Protein AF-A0A428DAU5-F1 (afdb_monomer_lite)

Radius of gyration: 21.13 Å; chains: 1; bounding box: 58×41×59 Å

Organism: Streptococcus mitis (NCBI:txid28037)

Structure (mmCIF, N/CA/C/O backbone):
data_AF-A0A428DAU5-F1
#
_entry.id   AF-A0A428DAU5-F1
#
loop_
_atom_site.group_PDB
_atom_site.id
_atom_site.type_symbol
_atom_site.label_atom_id
_atom_site.label_alt_id
_atom_site.label_comp_id
_atom_site.label_asym_id
_atom_site.label_entity_id
_atom_site.label_seq_id
_atom_site.pdbx_PDB_ins_code
_atom_site.Cartn_x
_atom_site.Cartn_y
_atom_site.Cartn_z
_atom_site.occupancy
_atom_site.B_iso_or_equiv
_atom_site.auth_seq_id
_atom_site.auth_comp_id
_atom_site.auth_asym_id
_atom_site.auth_atom_id
_atom_site.pdbx_PDB_model_num
ATOM 1 N N . MET A 1 1 ? -9.577 4.919 -7.933 1.00 88.81 1 MET A N 1
ATOM 2 C CA . MET A 1 1 ? -9.792 3.997 -6.811 1.00 88.81 1 MET A CA 1
ATOM 3 C C . MET A 1 1 ? -8.480 3.498 -6.236 1.00 88.81 1 MET A C 1
ATOM 5 O O . MET A 1 1 ? -7.659 2.994 -6.992 1.00 88.81 1 MET A O 1
ATOM 9 N N . ILE A 1 2 ? -8.283 3.691 -4.931 1.00 95.69 2 ILE A N 1
ATOM 10 C CA . ILE A 1 2 ? -7.186 3.108 -4.137 1.00 95.69 2 ILE A CA 1
ATOM 11 C C . ILE A 1 2 ? -7.734 1.921 -3.344 1.00 95.69 2 ILE A C 1
ATOM 13 O O . ILE A 1 2 ? -8.775 2.062 -2.707 1.00 95.69 2 ILE A O 1
ATOM 17 N N . ASN A 1 3 ? -7.051 0.783 -3.345 1.00 97.81 3 ASN A N 1
ATOM 18 C CA . ASN A 1 3 ? -7.446 -0.391 -2.571 1.00 97.81 3 ASN A CA 1
ATOM 19 C C . ASN A 1 3 ? -6.576 -0.538 -1.319 1.00 97.81 3 ASN A C 1
ATOM 21 O O . ASN A 1 3 ? -5.349 -0.530 -1.396 1.00 97.81 3 ASN A O 1
ATOM 25 N N . ILE A 1 4 ? -7.203 -0.676 -0.154 1.00 98.50 4 ILE A N 1
ATOM 26 C CA . ILE A 1 4 ? -6.517 -0.722 1.141 1.00 98.50 4 ILE A CA 1
ATOM 27 C C . ILE A 1 4 ? -6.704 -2.104 1.762 1.00 98.50 4 ILE A C 1
ATOM 29 O O . ILE A 1 4 ? -7.830 -2.519 2.023 1.00 98.50 4 ILE A O 1
ATOM 33 N N . GLY A 1 5 ? -5.601 -2.797 2.025 1.00 98.06 5 GLY A N 1
ATOM 34 C CA . GLY A 1 5 ? -5.583 -3.992 2.859 1.00 98.06 5 GLY A CA 1
ATOM 35 C C . GLY A 1 5 ? -5.563 -3.615 4.338 1.00 98.06 5 GLY A C 1
ATOM 36 O O . GLY A 1 5 ? -4.783 -2.739 4.716 1.00 98.06 5 GLY A O 1
ATOM 37 N N . ILE A 1 6 ? -6.384 -4.247 5.178 1.00 96.38 6 ILE A N 1
ATOM 38 C CA . ILE A 1 6 ? -6.459 -3.944 6.617 1.00 96.38 6 ILE A CA 1
ATOM 39 C C . ILE A 1 6 ? -6.337 -5.227 7.438 1.00 96.38 6 ILE A C 1
ATOM 41 O O . ILE A 1 6 ? -7.139 -6.141 7.277 1.00 96.38 6 ILE A O 1
ATOM 45 N N . VAL A 1 7 ? -5.360 -5.271 8.344 1.00 92.94 7 VAL A N 1
ATOM 46 C CA . VAL A 1 7 ? -5.211 -6.323 9.359 1.00 92.94 7 VAL A CA 1
ATOM 47 C C . VAL A 1 7 ? -5.616 -5.743 10.714 1.00 92.94 7 VAL A C 1
ATOM 49 O O . VAL A 1 7 ? -4.897 -4.917 11.276 1.00 92.94 7 VAL A O 1
ATOM 52 N N . GLU A 1 8 ? -6.778 -6.148 11.218 1.00 89.31 8 GLU A N 1
ATOM 53 C CA . GLU A 1 8 ? -7.400 -5.615 12.437 1.00 89.31 8 GLU A CA 1
ATOM 54 C C . GLU A 1 8 ? -8.348 -6.673 13.029 1.00 89.31 8 GLU A C 1
ATOM 56 O O . GLU A 1 8 ? -9.101 -7.306 12.289 1.00 89.31 8 GLU A O 1
ATOM 61 N N . ASP A 1 9 ? -8.312 -6.892 14.347 1.00 83.38 9 ASP A N 1
ATOM 62 C CA . ASP A 1 9 ? -9.118 -7.920 15.033 1.00 83.38 9 ASP A CA 1
ATOM 63 C C . ASP A 1 9 ? -10.414 -7.383 15.652 1.00 83.38 9 ASP A C 1
ATOM 65 O O . ASP A 1 9 ? -11.304 -8.169 16.021 1.00 83.38 9 ASP A O 1
ATOM 69 N N . LYS A 1 10 ? -10.547 -6.059 15.767 1.00 86.69 10 LYS A N 1
ATOM 70 C CA . LYS A 1 10 ? -11.734 -5.396 16.312 1.00 86.69 10 LYS A CA 1
ATOM 71 C C . LYS A 1 10 ? -12.542 -4.739 15.205 1.00 86.69 10 LYS A C 1
ATOM 73 O O . LYS A 1 10 ? -12.139 -3.735 14.627 1.00 86.69 10 LYS A O 1
ATOM 78 N N . GLU A 1 11 ? -13.758 -5.232 15.001 1.00 88.44 11 GLU A N 1
ATOM 79 C CA . GLU A 1 11 ? -14.697 -4.710 13.997 1.00 88.44 11 GLU A CA 1
ATOM 80 C C . GLU A 1 11 ? -14.926 -3.193 14.127 1.00 88.44 11 GLU A C 1
ATOM 82 O O . GLU A 1 11 ? -14.867 -2.461 13.144 1.00 88.44 11 GLU A O 1
ATOM 87 N N . SER A 1 12 ? -15.064 -2.681 15.355 1.00 90.50 12 SER A N 1
ATOM 88 C CA . SER A 1 12 ? -15.226 -1.241 15.591 1.00 90.50 12 SER A CA 1
ATOM 89 C C . SER A 1 12 ? -14.018 -0.407 15.149 1.00 90.50 12 SER A C 1
ATOM 91 O O . SER A 1 12 ? -14.168 0.738 14.732 1.00 90.50 12 SER A O 1
ATOM 93 N N . GLU A 1 13 ? -12.810 -0.953 15.284 1.00 91.06 13 GLU A N 1
ATOM 94 C CA . GLU A 1 13 ? -11.572 -0.294 14.859 1.00 91.06 13 GLU A CA 1
ATOM 95 C C . GLU A 1 13 ? -11.434 -0.367 13.335 1.00 91.06 13 GLU A C 1
ATOM 97 O O . GLU A 1 13 ? -11.147 0.647 12.699 1.00 91.06 13 GLU A O 1
ATOM 102 N N . LEU A 1 14 ? -11.744 -1.524 12.746 1.00 92.88 14 LEU A N 1
ATOM 103 C CA . LEU A 1 14 ? -11.786 -1.739 11.301 1.00 92.88 14 LEU A CA 1
ATOM 104 C C . LEU A 1 14 ? -12.709 -0.722 10.617 1.00 92.88 14 LEU A C 1
ATOM 106 O O . LEU A 1 14 ? -12.307 -0.054 9.661 1.00 92.88 14 LEU A O 1
ATOM 110 N N . ASP A 1 15 ? -13.917 -0.537 11.145 1.00 94.50 15 ASP A N 1
ATOM 111 C CA . ASP A 1 15 ? -14.884 0.434 10.628 1.00 94.50 15 ASP A CA 1
ATOM 112 C C . ASP A 1 15 ? -14.388 1.879 10.743 1.00 94.50 15 ASP A C 1
ATOM 114 O O . ASP A 1 15 ? -14.583 2.685 9.826 1.00 94.50 15 ASP A O 1
ATOM 118 N N . ASN A 1 16 ? -13.698 2.220 11.834 1.00 95.19 16 ASN A N 1
ATOM 119 C CA . ASN A 1 16 ? -13.098 3.544 11.999 1.00 95.19 16 ASN A CA 1
ATOM 120 C C . ASN A 1 16 ? -11.990 3.795 10.968 1.00 95.19 16 ASN A C 1
ATOM 122 O O . ASN A 1 16 ? -11.956 4.872 10.363 1.00 95.19 16 ASN A O 1
ATOM 126 N N . ILE A 1 17 ? -11.128 2.805 10.711 1.00 95.62 17 ILE A N 1
ATOM 127 C CA . ILE A 1 17 ? -10.088 2.878 9.673 1.00 95.62 17 ILE A CA 1
ATOM 128 C C . ILE A 1 17 ? -10.737 3.116 8.308 1.00 95.62 17 ILE A C 1
ATOM 130 O O . ILE A 1 17 ? -10.395 4.082 7.616 1.00 95.62 17 ILE A O 1
ATOM 134 N N . LYS A 1 18 ? -11.722 2.284 7.944 1.00 96.50 18 LYS A N 1
ATOM 135 C CA . LYS A 1 18 ? -12.462 2.402 6.679 1.00 96.50 18 LYS A CA 1
ATOM 136 C C . LYS A 1 18 ? -13.093 3.778 6.529 1.00 96.50 18 LYS A C 1
ATOM 138 O O . LYS A 1 18 ? -12.935 4.417 5.491 1.00 96.50 18 LYS A O 1
ATOM 143 N N . ARG A 1 19 ? -13.748 4.284 7.576 1.00 95.75 19 ARG A N 1
ATOM 144 C CA . ARG A 1 19 ? -14.380 5.610 7.577 1.00 95.75 19 ARG A CA 1
ATOM 145 C C . ARG A 1 19 ? -13.381 6.737 7.311 1.00 95.75 19 ARG A C 1
ATOM 147 O O . ARG A 1 19 ? -13.720 7.668 6.579 1.00 95.75 19 ARG A O 1
ATOM 154 N N . CYS A 1 20 ? -12.172 6.662 7.864 1.00 96.38 20 CYS A 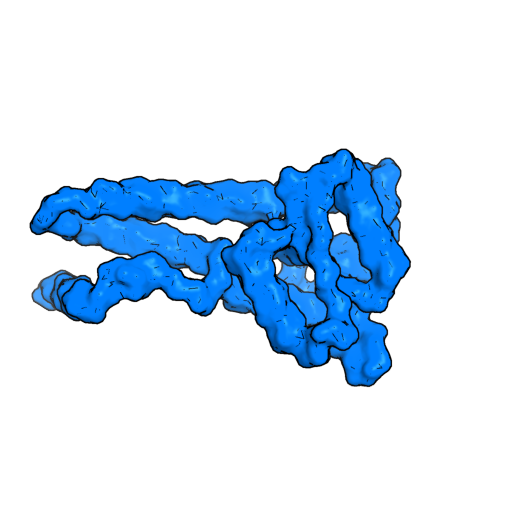N 1
ATOM 155 C CA . CYS A 1 20 ? -11.132 7.671 7.642 1.00 96.38 20 CYS A CA 1
ATOM 156 C C . CYS A 1 20 ? -10.702 7.724 6.173 1.00 96.38 20 CYS A C 1
ATOM 158 O O . CYS A 1 20 ? -10.737 8.791 5.554 1.00 96.38 20 CYS A O 1
ATOM 160 N N . PHE A 1 21 ? -10.373 6.570 5.586 1.00 96.94 21 PHE A N 1
ATOM 161 C CA . PHE A 1 21 ? -10.000 6.489 4.173 1.00 96.94 21 PHE A CA 1
ATOM 162 C C . PHE A 1 21 ? -11.154 6.857 3.243 1.00 96.94 21 PHE A C 1
ATOM 164 O O . PHE A 1 21 ? -10.959 7.630 2.306 1.00 96.94 21 PHE A O 1
ATOM 171 N N . TYR A 1 22 ? -12.364 6.382 3.535 1.00 95.56 22 TYR A N 1
ATOM 172 C CA . TYR A 1 22 ? -13.557 6.702 2.756 1.00 95.56 22 TYR A CA 1
ATOM 173 C C . TYR A 1 22 ? -13.842 8.209 2.759 1.00 95.56 22 TYR A C 1
ATOM 175 O O . TYR A 1 22 ? -14.149 8.787 1.716 1.00 95.56 22 TYR A O 1
ATOM 183 N N . GLY A 1 23 ? -13.684 8.868 3.912 1.00 94.00 23 GLY A N 1
ATOM 184 C CA . GLY A 1 23 ? -13.799 10.321 4.035 1.00 94.00 23 GLY A CA 1
ATOM 185 C C . GLY A 1 23 ? -12.732 11.072 3.234 1.00 94.00 23 GLY A C 1
ATOM 186 O O . GLY A 1 23 ? -13.055 12.032 2.533 1.00 94.00 23 GLY A O 1
ATOM 187 N N . TYR A 1 24 ? -11.479 10.616 3.287 1.00 95.12 24 TYR A N 1
ATOM 188 C CA . TYR A 1 24 ? -10.359 11.233 2.572 1.00 95.12 24 TYR A CA 1
ATOM 189 C C . TYR A 1 24 ? -10.480 11.102 1.050 1.00 95.12 24 TYR A C 1
ATOM 191 O O . TYR A 1 24 ? -10.416 12.100 0.331 1.00 95.12 24 TYR A O 1
ATOM 199 N N . TYR A 1 25 ? -10.727 9.885 0.562 1.00 95.00 25 TYR A N 1
ATOM 200 C CA . TYR A 1 25 ? -10.879 9.588 -0.864 1.00 95.00 25 TYR A CA 1
ATOM 201 C C . TYR A 1 25 ? -12.281 9.886 -1.402 1.00 95.00 25 TYR A C 1
ATOM 203 O O . TYR A 1 25 ? -12.553 9.641 -2.575 1.00 95.00 25 TYR A O 1
ATOM 211 N N . ARG A 1 26 ? -13.182 10.434 -0.573 1.00 92.62 26 ARG A N 1
ATOM 212 C CA . ARG A 1 26 ? -14.569 10.771 -0.943 1.00 92.62 26 ARG A CA 1
ATOM 213 C C . ARG A 1 26 ? -15.318 9.585 -1.566 1.00 92.62 26 ARG A C 1
ATOM 215 O O . ARG A 1 26 ? -16.109 9.761 -2.489 1.00 92.62 26 ARG A O 1
ATOM 222 N N . GLY A 1 27 ? -15.042 8.388 -1.058 1.00 89.81 27 GLY A N 1
ATOM 223 C CA . GLY A 1 27 ? -15.607 7.126 -1.528 1.00 89.81 27 GLY A CA 1
ATOM 224 C C . GLY A 1 27 ? -14.901 6.459 -2.712 1.00 89.81 27 GLY A C 1
ATOM 225 O O . GLY A 1 27 ? -15.299 5.358 -3.073 1.00 89.81 27 GLY A O 1
ATOM 226 N N . ASP A 1 28 ? -13.846 7.044 -3.294 1.00 93.69 28 ASP A N 1
ATOM 227 C CA . ASP A 1 28 ? -13.047 6.400 -4.359 1.00 93.69 28 ASP A CA 1
ATOM 228 C C . ASP A 1 28 ? -11.959 5.463 -3.788 1.00 93.69 28 ASP A C 1
ATOM 230 O O . ASP A 1 28 ? -10.769 5.571 -4.107 1.00 93.69 28 ASP A O 1
ATOM 234 N N . CYS A 1 29 ? -12.359 4.540 -2.911 1.00 96.56 29 CYS A N 1
ATOM 235 C CA . CYS A 1 29 ? -11.471 3.526 -2.346 1.00 96.56 29 CYS A CA 1
ATOM 236 C C . CYS A 1 29 ? -12.171 2.184 -2.086 1.00 96.56 29 CYS A C 1
ATOM 238 O O . CYS A 1 29 ? -13.355 2.146 -1.753 1.00 96.56 29 CYS A O 1
ATOM 240 N N . GLY A 1 30 ? -11.415 1.093 -2.216 1.00 97.38 30 GLY A N 1
ATOM 241 C CA . GLY A 1 30 ? -11.820 -0.270 -1.873 1.00 97.38 30 GLY A CA 1
ATOM 242 C C . GLY A 1 30 ? -11.090 -0.783 -0.631 1.00 97.38 30 GLY A C 1
ATOM 243 O O . GLY A 1 30 ? -10.044 -0.252 -0.255 1.00 97.38 30 GLY A O 1
ATOM 244 N N . PHE A 1 31 ? -11.636 -1.826 -0.006 1.00 97.56 31 PHE A N 1
ATOM 245 C CA . PHE A 1 31 ? -11.068 -2.437 1.195 1.00 97.56 31 PHE A CA 1
ATOM 246 C C . PHE A 1 31 ? -10.965 -3.950 1.033 1.00 97.56 31 PHE A C 1
ATOM 248 O 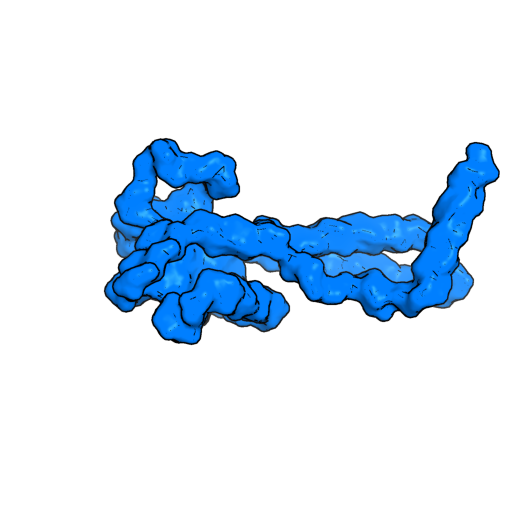O . PHE A 1 31 ? -11.901 -4.582 0.544 1.00 97.56 31 PHE A O 1
ATOM 255 N N . GLN A 1 32 ? -9.838 -4.503 1.468 1.00 96.94 32 GLN A N 1
ATOM 256 C CA . GLN A 1 32 ? -9.641 -5.930 1.670 1.00 96.94 32 GLN A CA 1
ATOM 257 C C . GLN A 1 32 ? -9.354 -6.151 3.150 1.00 96.94 32 GLN A C 1
ATOM 259 O O . GLN A 1 32 ? -8.325 -5.712 3.666 1.00 96.94 32 GLN A O 1
ATOM 264 N N . ASP A 1 33 ? -10.273 -6.826 3.826 1.00 94.38 33 ASP A N 1
ATOM 265 C CA . ASP A 1 33 ? -10.131 -7.126 5.242 1.00 94.38 33 ASP A CA 1
ATOM 266 C C . ASP A 1 33 ? -9.366 -8.441 5.401 1.00 94.38 33 ASP A C 1
ATOM 268 O O . ASP A 1 33 ? -9.615 -9.414 4.682 1.00 94.38 33 ASP A O 1
ATOM 272 N N . TYR A 1 34 ? -8.431 -8.465 6.344 1.00 91.06 34 TYR A N 1
ATOM 273 C CA . TYR A 1 34 ? -7.677 -9.647 6.728 1.00 91.06 34 TYR A CA 1
ATOM 274 C C . TYR A 1 34 ? -7.976 -9.974 8.189 1.00 91.06 34 TYR A C 1
ATOM 276 O O . TYR A 1 34 ? -7.296 -9.513 9.109 1.00 91.06 34 TYR A O 1
ATOM 284 N N . ILE A 1 35 ? -9.039 -10.751 8.390 1.00 77.06 35 ILE A N 1
ATOM 285 C CA . ILE A 1 35 ? -9.509 -11.174 9.709 1.00 77.06 35 ILE A CA 1
ATOM 286 C C . ILE A 1 35 ? -8.754 -12.442 10.102 1.00 77.06 35 ILE A C 1
ATOM 288 O O . ILE A 1 35 ? -8.874 -13.459 9.428 1.00 77.06 35 ILE A O 1
ATOM 292 N N . ILE A 1 36 ? -7.990 -12.401 11.196 1.00 68.62 36 ILE A N 1
ATOM 293 C CA . ILE A 1 36 ? -7.143 -13.530 11.629 1.00 68.62 36 ILE A CA 1
ATOM 294 C C . ILE A 1 36 ? -7.937 -14.832 11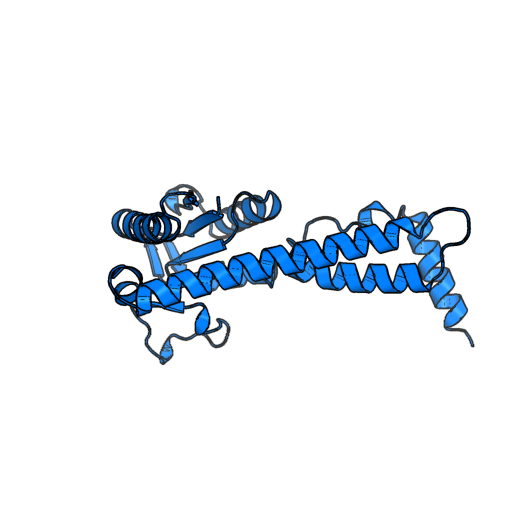.796 1.00 68.62 36 ILE A C 1
ATOM 296 O O . ILE A 1 36 ? -7.423 -15.893 11.483 1.00 68.62 36 ILE A O 1
ATOM 300 N N . ASP A 1 37 ? -9.197 -14.784 12.229 1.00 62.91 37 ASP A N 1
ATOM 301 C CA . ASP A 1 37 ? -10.003 -15.999 12.414 1.00 62.91 37 ASP A CA 1
ATOM 302 C C . ASP A 1 37 ? -10.196 -16.807 11.113 1.00 62.91 37 ASP A C 1
ATOM 304 O O . ASP A 1 37 ? -10.419 -18.016 11.166 1.00 62.91 37 ASP A O 1
ATOM 308 N N . GLU A 1 38 ? -10.133 -16.142 9.954 1.00 60.66 38 GLU A N 1
ATOM 309 C CA . GLU A 1 38 ? -10.263 -16.765 8.631 1.00 60.66 38 GLU A CA 1
ATOM 310 C C . GLU A 1 38 ? -8.940 -17.357 8.118 1.00 60.66 38 GLU A C 1
ATOM 312 O O . GLU A 1 38 ? -8.958 -18.228 7.248 1.00 60.66 38 GLU A O 1
ATOM 317 N N . TYR A 1 39 ? -7.803 -16.904 8.656 1.00 61.34 39 TYR A N 1
ATOM 318 C CA . TYR A 1 39 ? -6.452 -17.272 8.225 1.00 61.34 39 TYR A CA 1
ATOM 319 C C . TYR A 1 39 ? -5.695 -17.833 9.432 1.00 61.34 39 TYR A C 1
ATOM 321 O O . TYR A 1 39 ? -5.205 -17.069 10.259 1.00 61.34 39 TYR A O 1
ATOM 329 N N . GLY A 1 40 ? -5.628 -19.160 9.558 1.00 66.69 40 GLY A N 1
ATOM 330 C CA . GLY A 1 40 ? -5.218 -19.838 10.789 1.00 66.69 40 GLY A CA 1
ATOM 331 C C . GLY A 1 40 ? -3.866 -19.365 11.329 1.00 66.69 40 GLY A C 1
ATOM 332 O O . GLY A 1 40 ? -3.800 -18.710 12.369 1.00 66.69 40 GLY A O 1
ATOM 333 N N . GLU A 1 41 ? -2.775 -19.713 10.643 1.00 74.38 41 GLU A N 1
ATOM 334 C CA . GLU A 1 41 ? -1.417 -19.318 11.040 1.00 74.38 41 GLU A CA 1
ATOM 335 C C . GLU A 1 41 ? -0.992 -17.984 10.401 1.00 74.38 41 GLU A C 1
ATOM 337 O O . GLU A 1 41 ? -1.398 -17.633 9.293 1.00 74.38 41 GLU A O 1
ATOM 342 N N . LYS A 1 42 ? -0.080 -17.254 11.063 1.00 80.50 42 LYS A N 1
ATOM 343 C CA . LYS A 1 42 ? 0.505 -15.995 10.553 1.00 80.50 42 LYS A CA 1
ATOM 344 C C . LYS A 1 42 ? 1.022 -16.124 9.115 1.00 80.50 42 LYS A C 1
ATOM 346 O O . LYS A 1 42 ? 0.954 -15.168 8.348 1.00 80.50 42 LYS A O 1
ATOM 351 N N . GLU A 1 43 ? 1.576 -17.278 8.765 1.00 83.69 43 GLU A N 1
ATOM 352 C CA . GLU A 1 43 ? 2.122 -17.531 7.435 1.00 83.69 43 GLU A CA 1
ATOM 353 C C . GLU A 1 43 ? 1.030 -17.558 6.356 1.00 83.69 43 GLU A C 1
ATOM 355 O O . GLU A 1 43 ? 1.213 -16.962 5.298 1.00 83.69 43 GLU A O 1
ATOM 360 N N . GLU A 1 44 ? -0.140 -18.136 6.644 1.00 87.75 44 GLU A N 1
ATOM 361 C CA . GLU A 1 44 ? -1.292 -18.120 5.731 1.00 87.75 44 GLU A CA 1
ATOM 362 C C . GLU A 1 44 ? -1.785 -16.691 5.484 1.00 87.75 44 GLU A C 1
ATOM 364 O O . GLU A 1 44 ? -1.998 -16.295 4.335 1.00 87.75 44 GLU A O 1
ATOM 369 N N . LEU A 1 45 ? -1.886 -15.893 6.552 1.00 89.25 45 LEU A N 1
ATOM 370 C CA . LEU A 1 45 ? -2.225 -14.472 6.473 1.00 89.25 45 LEU A CA 1
ATOM 371 C C . LEU A 1 45 ? -1.230 -13.709 5.586 1.00 89.25 45 LEU A C 1
ATOM 373 O O . LEU A 1 45 ? -1.630 -12.987 4.672 1.00 89.25 45 LEU A O 1
ATOM 377 N N . VAL A 1 46 ? 0.073 -13.869 5.834 1.00 90.50 46 VAL A N 1
ATOM 378 C CA . VAL A 1 46 ? 1.117 -13.187 5.056 1.00 90.50 46 VAL A CA 1
ATOM 379 C C . VAL A 1 46 ? 1.076 -13.621 3.592 1.00 90.50 46 VAL A C 1
ATOM 381 O O . VAL A 1 46 ? 1.125 -12.763 2.715 1.00 90.50 46 VAL A O 1
ATOM 384 N N . ASN A 1 47 ? 0.924 -14.914 3.307 1.00 90.81 47 ASN A N 1
ATOM 385 C CA . ASN A 1 47 ? 0.834 -15.422 1.937 1.00 90.81 47 ASN A CA 1
ATOM 386 C C . ASN A 1 47 ? -0.371 -14.842 1.196 1.00 90.81 47 ASN A C 1
ATOM 388 O O . ASN A 1 47 ? -0.250 -14.452 0.034 1.00 90.81 47 ASN A O 1
ATOM 392 N N . LYS A 1 48 ? -1.517 -14.712 1.873 1.00 93.44 48 LYS A N 1
ATOM 393 C CA . LYS A 1 48 ? -2.698 -14.077 1.289 1.00 93.44 48 LYS A CA 1
ATOM 394 C C . LYS A 1 48 ? -2.463 -12.597 0.972 1.00 93.44 48 LYS A C 1
ATOM 396 O O . LYS A 1 48 ? -2.816 -12.146 -0.116 1.00 93.44 48 LYS A O 1
ATOM 401 N N . ILE A 1 49 ? -1.835 -11.860 1.888 1.00 95.31 49 ILE A N 1
ATOM 402 C CA . ILE A 1 49 ? -1.456 -10.456 1.672 1.00 95.31 49 ILE A CA 1
ATOM 403 C C . ILE A 1 49 ? -0.509 -10.339 0.471 1.00 95.31 49 ILE A C 1
ATOM 405 O O . ILE A 1 49 ? -0.718 -9.494 -0.396 1.00 95.31 49 ILE A O 1
ATOM 409 N N . LEU A 1 50 ? 0.516 -11.191 0.384 1.00 94.25 50 LEU A N 1
ATOM 410 C CA . LEU A 1 50 ? 1.475 -11.181 -0.724 1.00 94.25 50 LEU A CA 1
ATOM 411 C C . LEU A 1 50 ? 0.811 -11.502 -2.067 1.00 94.25 50 LEU A C 1
ATOM 413 O O . LEU A 1 50 ? 1.114 -10.836 -3.057 1.00 94.25 50 LEU A O 1
ATOM 417 N N . ASP A 1 51 ? -0.122 -12.456 -2.105 1.00 94.25 51 ASP A N 1
ATOM 418 C CA . ASP A 1 51 ? -0.924 -12.750 -3.297 1.00 94.25 51 ASP A CA 1
ATOM 419 C C . ASP A 1 51 ? -1.761 -11.536 -3.730 1.00 94.25 51 ASP A C 1
ATOM 421 O O . ASP A 1 51 ? -1.819 -11.198 -4.914 1.00 94.25 51 ASP A O 1
ATOM 425 N N . ASP A 1 52 ? -2.377 -10.827 -2.788 1.00 96.81 52 ASP A N 1
ATOM 426 C CA . ASP A 1 52 ? -3.167 -9.635 -3.098 1.00 96.81 52 ASP A CA 1
ATOM 427 C C . ASP A 1 52 ? -2.297 -8.468 -3.583 1.00 96.81 52 ASP A C 1
ATOM 429 O O . ASP A 1 52 ? -2.701 -7.749 -4.499 1.00 96.81 52 ASP A O 1
ATOM 433 N N . ILE A 1 53 ? -1.083 -8.310 -3.049 1.00 95.62 53 ILE A N 1
ATOM 434 C CA . ILE A 1 53 ? -0.095 -7.342 -3.551 1.00 95.62 53 ILE A CA 1
ATOM 435 C C . ILE A 1 53 ? 0.337 -7.709 -4.974 1.00 95.62 53 ILE A C 1
ATOM 437 O O . ILE A 1 53 ? 0.333 -6.857 -5.867 1.00 95.62 53 ILE A O 1
ATOM 441 N N . LEU A 1 54 ? 0.693 -8.978 -5.199 1.00 91.81 54 LEU A N 1
ATOM 442 C CA . LEU A 1 54 ? 1.155 -9.489 -6.491 1.00 91.81 54 LEU A CA 1
ATOM 443 C C . LEU A 1 54 ? 0.098 -9.286 -7.582 1.00 91.81 54 LEU A C 1
ATOM 445 O O . LEU A 1 54 ? 0.417 -8.841 -8.682 1.00 91.81 54 LEU A O 1
ATOM 449 N N . ASN A 1 55 ? -1.165 -9.551 -7.252 1.00 92.94 55 ASN A N 1
ATOM 450 C CA . ASN A 1 55 ? -2.299 -9.408 -8.162 1.00 92.94 55 ASN A CA 1
ATOM 451 C C . ASN A 1 55 ? -2.903 -7.995 -8.166 1.00 92.94 55 ASN A C 1
ATOM 453 O O . ASN A 1 55 ? -4.000 -7.802 -8.692 1.00 92.94 55 ASN A O 1
ATOM 457 N N . THR A 1 56 ? -2.220 -6.993 -7.597 1.00 92.44 56 THR A N 1
ATOM 458 C CA . THR A 1 56 ? -2.657 -5.581 -7.573 1.00 92.44 56 THR A CA 1
ATOM 459 C C . THR A 1 56 ? -4.046 -5.360 -6.955 1.00 92.44 56 THR A C 1
ATOM 461 O O . THR A 1 56 ? -4.759 -4.419 -7.302 1.00 92.44 56 THR A O 1
ATOM 464 N N . ARG A 1 57 ? -4.453 -6.234 -6.027 1.00 96.75 57 ARG A N 1
ATOM 465 C CA . ARG A 1 57 ? -5.729 -6.137 -5.303 1.00 96.75 57 ARG A CA 1
ATOM 466 C C . ARG A 1 57 ? -5.670 -5.129 -4.161 1.00 96.75 57 ARG A C 1
ATOM 468 O O . ARG A 1 57 ? -6.711 -4.599 -3.793 1.00 96.75 57 ARG A O 1
ATOM 475 N N . ILE A 1 58 ? -4.478 -4.847 -3.634 1.00 98.19 58 ILE A N 1
ATOM 476 C CA . ILE A 1 58 ? -4.236 -3.800 -2.635 1.00 98.19 58 ILE A CA 1
ATOM 477 C C . ILE A 1 58 ? -3.056 -2.905 -3.040 1.00 98.19 58 ILE A C 1
ATOM 479 O O . ILE A 1 58 ? -2.081 -3.367 -3.629 1.00 98.19 58 ILE A O 1
ATOM 483 N N . ASP A 1 59 ? -3.142 -1.622 -2.692 1.00 97.88 59 ASP A N 1
ATOM 484 C CA . ASP A 1 59 ? -2.131 -0.584 -2.950 1.00 97.88 59 ASP A CA 1
ATOM 485 C C . ASP A 1 59 ? -1.335 -0.197 -1.692 1.00 97.88 59 ASP A C 1
ATOM 487 O O . ASP A 1 59 ? -0.257 0.395 -1.771 1.00 97.88 59 ASP A O 1
ATOM 491 N N . VAL A 1 60 ? -1.892 -0.501 -0.520 1.00 98.19 60 VAL A N 1
ATOM 492 C CA . VAL A 1 60 ? -1.312 -0.257 0.803 1.00 98.19 60 VAL A CA 1
ATOM 493 C C . VAL A 1 60 ? -1.814 -1.317 1.773 1.00 98.19 60 VAL A C 1
ATOM 495 O O . VAL A 1 60 ? -2.946 -1.785 1.651 1.00 98.19 60 VAL A O 1
ATOM 498 N N . LEU A 1 61 ? -0.989 -1.654 2.759 1.00 98.06 61 LEU A N 1
ATOM 499 C CA . LEU A 1 61 ? -1.377 -2.461 3.908 1.00 98.06 61 LEU A CA 1
ATOM 500 C C . LEU A 1 61 ? -1.409 -1.595 5.168 1.00 98.06 61 LEU A C 1
ATOM 502 O O . LEU A 1 61 ? -0.438 -0.906 5.478 1.00 98.06 61 LEU A O 1
ATOM 506 N N . VAL A 1 62 ? -2.506 -1.652 5.910 1.00 96.50 62 VAL A N 1
ATOM 507 C CA . VAL A 1 62 ? -2.671 -1.035 7.227 1.00 96.50 62 VAL A CA 1
ATOM 508 C C . VAL A 1 62 ? -2.760 -2.152 8.257 1.00 96.50 62 VAL A C 1
ATOM 510 O O . VAL A 1 62 ? -3.558 -3.072 8.103 1.00 96.50 62 VAL A O 1
ATOM 513 N N . VAL A 1 63 ? -1.930 -2.092 9.292 1.00 92.88 63 VAL A N 1
ATOM 514 C CA . VAL A 1 63 ? -1.784 -3.158 10.288 1.00 92.88 63 VAL A CA 1
ATOM 515 C C . VAL A 1 63 ? -1.989 -2.570 11.679 1.00 92.88 63 VAL A C 1
ATOM 517 O O . VAL A 1 63 ? -1.310 -1.605 12.038 1.00 92.88 63 VAL A O 1
ATOM 520 N N . ASP A 1 64 ? -2.896 -3.134 12.477 1.00 89.00 64 ASP A N 1
ATOM 521 C CA . ASP A 1 64 ? -2.917 -2.828 13.909 1.00 89.00 64 ASP A CA 1
ATOM 522 C C . ASP A 1 64 ? -1.663 -3.396 14.587 1.00 89.00 64 ASP A C 1
ATOM 524 O O . ASP A 1 64 ? -1.227 -4.517 14.323 1.00 89.00 64 ASP A O 1
ATOM 528 N N . TYR A 1 65 ? -1.052 -2.618 15.473 1.00 81.50 65 TYR A N 1
ATOM 529 C CA . TYR A 1 65 ? 0.176 -3.013 16.154 1.00 81.50 65 TYR A CA 1
ATOM 530 C C . TYR A 1 65 ? -0.020 -4.224 17.071 1.00 81.50 65 TYR A C 1
ATOM 532 O O . TYR A 1 65 ? 0.869 -5.072 17.177 1.00 81.50 65 TYR A O 1
ATOM 540 N N . LEU A 1 66 ? -1.160 -4.308 17.757 1.00 76.38 66 LEU A N 1
ATOM 541 C CA . LEU A 1 66 ? -1.427 -5.364 18.725 1.00 76.38 66 LEU A CA 1
ATOM 542 C C . LEU A 1 66 ? -2.690 -6.120 18.340 1.00 76.38 66 LEU A C 1
ATOM 544 O O . LEU A 1 66 ? -3.780 -5.740 18.754 1.00 76.38 66 LEU A O 1
ATOM 548 N N . ILE A 1 67 ? -2.511 -7.228 17.629 1.00 71.62 67 ILE A N 1
ATOM 549 C CA . ILE A 1 67 ? -3.615 -8.079 17.210 1.00 71.62 67 ILE A CA 1
ATOM 550 C C . ILE A 1 67 ? -3.648 -9.288 18.145 1.00 71.62 67 ILE A C 1
ATOM 552 O O . ILE A 1 67 ? -2.695 -10.072 18.221 1.00 71.62 67 ILE A O 1
ATOM 556 N N . SER A 1 68 ? -4.701 -9.402 18.950 1.00 64.44 68 SER A N 1
ATOM 557 C CA . SER A 1 68 ? -4.754 -10.343 20.066 1.00 64.44 68 SER A CA 1
ATOM 558 C C . SER A 1 68 ? -6.155 -10.916 20.221 1.00 64.44 68 SER A C 1
ATOM 560 O O . SER A 1 68 ? -7.036 -10.281 20.801 1.00 64.44 68 SER A O 1
ATOM 562 N N . ARG A 1 69 ? -6.322 -12.181 19.830 1.00 61.78 69 ARG A N 1
ATOM 563 C CA . ARG A 1 69 ? -7.554 -12.957 20.038 1.00 61.78 69 ARG A CA 1
ATOM 564 C C . ARG A 1 69 ? -7.268 -14.298 20.706 1.00 61.78 69 ARG A C 1
ATOM 566 O O . ARG A 1 69 ? -6.124 -14.714 20.799 1.00 61.78 69 ARG A O 1
ATOM 573 N N . GLU A 1 70 ? -8.303 -14.926 21.263 1.00 55.16 70 GLU A N 1
ATOM 574 C CA . GLU A 1 70 ? -8.240 -16.113 22.133 1.00 55.16 70 GLU A CA 1
ATOM 575 C C . GLU A 1 70 ? -7.168 -17.148 21.723 1.00 55.16 70 GLU A C 1
ATOM 577 O O . GLU A 1 70 ? -7.352 -17.936 20.803 1.00 55.16 70 GLU A O 1
ATOM 582 N N . GLY A 1 71 ? -6.031 -17.149 22.432 1.00 55.53 71 GLY A N 1
ATOM 583 C CA . GLY A 1 71 ? -4.930 -18.102 22.233 1.00 55.53 71 GLY A CA 1
ATOM 584 C C . GLY A 1 71 ? -3.884 -17.721 21.176 1.00 55.53 71 GLY A C 1
ATOM 585 O O . GLY A 1 71 ? -2.855 -18.390 21.103 1.00 55.53 71 GLY A O 1
ATOM 586 N N . PHE A 1 72 ? -4.084 -16.638 20.418 1.00 61.44 72 PHE A N 1
ATOM 587 C CA . PHE A 1 72 ? -3.178 -16.190 19.360 1.00 61.44 72 PHE A CA 1
ATOM 588 C C . PHE A 1 72 ? -2.860 -14.694 19.464 1.00 61.44 72 PHE A C 1
ATOM 590 O O . PHE A 1 72 ? -3.740 -13.837 19.561 1.00 61.44 72 PHE A O 1
ATOM 597 N N . LYS A 1 73 ? -1.569 -14.367 19.434 1.00 65.94 73 LYS A N 1
ATOM 598 C CA . LYS A 1 73 ? -1.086 -12.988 19.467 1.00 65.94 73 LYS A CA 1
ATOM 599 C C . LYS A 1 73 ? -0.152 -12.773 18.289 1.00 65.94 73 LYS A C 1
ATOM 601 O O . LYS A 1 73 ? 0.943 -13.330 18.281 1.00 65.94 73 LYS A O 1
ATOM 606 N N . ILE A 1 74 ? -0.569 -11.941 17.340 1.00 71.25 74 ILE A N 1
ATOM 607 C CA . ILE A 1 74 ? 0.316 -11.422 16.299 1.00 71.25 74 ILE A CA 1
ATOM 608 C C . ILE A 1 74 ? 0.677 -9.989 16.671 1.00 71.25 74 ILE A C 1
ATOM 610 O O . ILE A 1 74 ? -0.187 -9.143 16.901 1.00 71.25 74 ILE A O 1
ATOM 614 N N . VAL A 1 75 ? 1.972 -9.695 16.710 1.00 76.31 75 VAL A N 1
ATOM 615 C CA . VAL A 1 75 ? 2.439 -8.309 16.778 1.00 76.31 75 VAL A CA 1
ATOM 616 C C . VAL A 1 75 ? 2.486 -7.771 15.352 1.00 76.31 75 VAL A C 1
ATOM 618 O O . VAL A 1 75 ? 3.103 -8.390 14.489 1.00 76.31 75 VAL A O 1
ATOM 621 N N . GLY A 1 76 ? 1.872 -6.618 15.089 1.00 73.75 76 GLY A N 1
ATOM 622 C CA . GLY A 1 76 ? 1.821 -6.002 13.758 1.00 73.75 76 GLY A CA 1
ATOM 623 C C . GLY A 1 76 ? 3.202 -5.816 13.117 1.00 73.75 76 GLY A C 1
ATOM 624 O O . GLY A 1 76 ? 3.339 -5.935 11.901 1.00 73.75 76 GLY A O 1
ATOM 625 N N . ASN A 1 77 ? 4.251 -5.647 13.932 1.00 80.06 77 ASN A N 1
ATOM 626 C CA . ASN A 1 77 ? 5.646 -5.641 13.477 1.00 80.06 77 ASN A CA 1
ATOM 627 C C . ASN A 1 77 ? 6.047 -6.932 12.755 1.00 80.06 77 ASN A C 1
ATOM 629 O O . ASN A 1 77 ? 6.767 -6.873 11.765 1.00 80.06 77 ASN A O 1
ATOM 633 N N . GLU A 1 78 ? 5.568 -8.092 13.200 1.00 83.94 78 GLU A N 1
ATOM 634 C CA . GLU A 1 78 ? 5.881 -9.365 12.550 1.00 83.94 78 GLU A CA 1
ATOM 635 C C . GLU A 1 78 ? 5.254 -9.452 11.158 1.00 83.94 78 GLU A C 1
ATOM 637 O O . GLU A 1 78 ? 5.876 -9.986 10.238 1.00 83.94 78 GLU A O 1
ATOM 642 N N . VAL A 1 79 ? 4.040 -8.918 10.981 1.00 88.12 79 VAL A N 1
ATOM 643 C CA . VAL A 1 79 ? 3.390 -8.823 9.664 1.00 88.12 79 VAL A CA 1
ATOM 644 C C . VAL A 1 79 ? 4.160 -7.844 8.783 1.00 88.12 79 VAL A C 1
ATOM 646 O O . VAL A 1 79 ? 4.513 -8.191 7.657 1.00 88.12 79 VAL A O 1
ATOM 649 N N . TYR A 1 80 ? 4.490 -6.662 9.315 1.00 89.06 80 TYR A N 1
ATOM 650 C CA . TYR A 1 80 ? 5.303 -5.658 8.626 1.00 89.06 80 TYR A CA 1
ATOM 651 C C . TYR A 1 80 ? 6.620 -6.258 8.121 1.00 89.06 80 TYR A C 1
ATOM 653 O O . TYR A 1 80 ? 6.899 -6.210 6.926 1.00 89.06 80 TYR A O 1
ATOM 661 N N . GLU A 1 81 ? 7.404 -6.884 8.998 1.00 87.88 81 GLU A N 1
ATOM 662 C CA . GLU A 1 81 ? 8.691 -7.489 8.649 1.00 87.88 81 GLU A CA 1
ATOM 663 C C . GLU A 1 81 ? 8.537 -8.618 7.633 1.00 87.88 81 GLU A C 1
ATOM 665 O O . GLU A 1 81 ? 9.343 -8.745 6.714 1.00 87.88 81 GLU A O 1
ATOM 670 N N . SER A 1 82 ? 7.497 -9.441 7.770 1.00 88.88 82 SER A N 1
ATOM 671 C CA . SER A 1 82 ? 7.242 -10.541 6.838 1.00 88.88 82 SER A CA 1
ATOM 672 C C . SER A 1 82 ? 6.906 -10.032 5.441 1.00 88.88 82 SER A C 1
ATOM 674 O O . SER A 1 82 ? 7.472 -10.527 4.472 1.00 88.88 82 SER A O 1
ATOM 676 N N . VAL A 1 83 ? 6.080 -8.993 5.319 1.00 91.69 83 VAL A N 1
ATOM 677 C CA . VAL A 1 83 ? 5.797 -8.361 4.022 1.00 91.69 83 VAL A CA 1
ATOM 678 C C . VAL A 1 83 ? 7.052 -7.685 3.465 1.00 91.69 83 VAL A C 1
ATOM 680 O O . VAL A 1 83 ? 7.414 -7.918 2.314 1.00 91.69 83 VAL A O 1
ATOM 683 N N . LYS A 1 84 ? 7.775 -6.910 4.283 1.00 89.44 84 LYS A N 1
ATOM 684 C CA . LYS A 1 84 ? 8.980 -6.174 3.861 1.00 89.44 84 LYS A CA 1
ATOM 685 C C . LYS A 1 84 ? 10.139 -7.067 3.425 1.00 89.44 84 LYS A C 1
ATOM 687 O O . LYS A 1 84 ? 10.932 -6.637 2.589 1.00 89.44 84 LYS A O 1
ATOM 692 N N . ARG A 1 85 ? 10.217 -8.299 3.939 1.00 88.44 85 ARG A N 1
ATOM 693 C CA . ARG A 1 85 ? 11.162 -9.323 3.464 1.00 88.44 85 ARG A CA 1
ATOM 694 C C . ARG A 1 85 ? 10.917 -9.730 2.012 1.00 88.44 85 ARG A C 1
ATOM 696 O O . ARG A 1 85 ? 11.883 -10.007 1.315 1.00 88.44 85 ARG A O 1
ATOM 703 N N . HIS A 1 86 ? 9.663 -9.731 1.561 1.00 89.75 86 HIS A N 1
ATOM 704 C CA . HIS A 1 86 ? 9.303 -10.146 0.204 1.00 89.75 86 HIS A CA 1
ATOM 705 C C . HIS A 1 86 ? 9.125 -8.963 -0.750 1.00 89.75 86 HIS A C 1
ATOM 707 O O . HIS A 1 86 ? 9.352 -9.121 -1.946 1.00 89.75 86 HIS A O 1
ATOM 713 N N . ILE A 1 87 ? 8.727 -7.791 -0.250 1.00 91.69 87 ILE A N 1
ATOM 714 C CA . ILE A 1 87 ? 8.569 -6.573 -1.048 1.00 91.69 87 ILE A CA 1
ATOM 715 C C . ILE A 1 87 ? 8.941 -5.327 -0.233 1.00 91.69 87 ILE A C 1
ATOM 717 O O . ILE A 1 87 ? 8.205 -4.840 0.627 1.00 91.69 87 ILE A O 1
ATOM 721 N N . GLN A 1 88 ? 10.116 -4.772 -0.522 1.00 89.56 88 GLN A N 1
ATOM 722 C CA . GLN A 1 88 ? 10.737 -3.742 0.317 1.00 89.56 88 GLN A CA 1
ATOM 723 C C . GLN A 1 88 ? 9.972 -2.411 0.307 1.00 89.56 88 GLN A C 1
ATOM 725 O O . GLN A 1 88 ? 9.736 -1.806 1.356 1.00 89.56 88 GLN A O 1
ATOM 730 N N . ASN A 1 89 ? 9.546 -1.943 -0.868 1.00 93.56 89 ASN A N 1
ATOM 731 C CA . ASN A 1 89 ? 8.999 -0.594 -1.027 1.00 93.56 89 ASN A CA 1
ATOM 732 C C . ASN A 1 89 ? 7.473 -0.521 -0.940 1.00 93.56 89 ASN A C 1
ATOM 734 O O . ASN A 1 89 ? 6.932 0.584 -0.981 1.00 93.56 89 ASN A O 1
ATOM 738 N N . PHE A 1 90 ? 6.774 -1.652 -0.786 1.00 96.31 90 PHE A N 1
ATOM 739 C CA . PHE A 1 90 ? 5.315 -1.642 -0.677 1.00 96.31 90 PHE A CA 1
ATOM 740 C C . PHE A 1 90 ? 4.859 -0.801 0.529 1.00 96.31 90 PHE A C 1
ATOM 742 O O . PHE A 1 90 ? 5.451 -0.938 1.607 1.00 96.31 90 PHE A O 1
ATOM 749 N N . PRO A 1 91 ? 3.852 0.079 0.400 1.00 96.38 91 PRO A N 1
ATOM 750 C CA . PRO A 1 91 ? 3.375 0.884 1.517 1.00 96.38 91 PRO A CA 1
ATOM 751 C C . PRO A 1 91 ? 2.758 -0.003 2.607 1.00 96.38 91 PRO A C 1
ATOM 753 O O . PRO A 1 91 ? 1.724 -0.630 2.398 1.00 96.38 91 PRO A O 1
ATOM 756 N N . VAL A 1 92 ? 3.386 -0.033 3.784 1.00 95.81 92 VAL A N 1
ATOM 757 C CA . VAL A 1 92 ? 2.847 -0.687 4.984 1.00 95.81 92 VAL A CA 1
ATOM 758 C C . VAL A 1 92 ? 2.813 0.340 6.104 1.00 95.81 92 VAL A C 1
ATOM 760 O O . VAL A 1 92 ? 3.821 1.002 6.357 1.00 95.81 92 VAL A O 1
ATOM 763 N N . ILE A 1 93 ? 1.652 0.486 6.730 1.00 94.81 93 ILE A N 1
ATOM 764 C CA . ILE A 1 93 ? 1.346 1.475 7.758 1.00 94.81 93 ILE A CA 1
ATOM 765 C C . ILE A 1 93 ? 0.936 0.748 9.032 1.00 94.81 93 ILE A C 1
ATOM 767 O O . ILE A 1 93 ? 0.151 -0.195 8.974 1.00 94.81 93 ILE A O 1
ATOM 771 N N . ILE A 1 94 ? 1.426 1.212 10.176 1.00 91.81 94 ILE A N 1
ATOM 772 C CA . ILE A 1 94 ? 1.053 0.680 11.484 1.00 91.81 94 ILE A CA 1
ATOM 773 C C . ILE A 1 94 ? 0.163 1.687 12.200 1.00 91.81 94 ILE A C 1
ATOM 775 O O . ILE A 1 94 ? 0.519 2.858 12.346 1.00 91.81 94 ILE A O 1
ATOM 779 N N . LEU A 1 95 ? -0.986 1.221 12.675 1.00 91.50 95 LEU A N 1
ATOM 780 C CA . LEU A 1 95 ? -1.839 1.968 13.590 1.00 91.50 95 LEU A CA 1
ATOM 781 C C . LEU A 1 95 ? -1.654 1.416 14.999 1.00 91.50 95 LEU A C 1
ATOM 783 O O . LEU A 1 95 ? -1.605 0.210 15.197 1.00 91.50 95 LEU A O 1
ATOM 787 N N . THR A 1 96 ? -1.536 2.292 15.991 1.00 87.19 96 THR A N 1
ATOM 788 C CA . THR A 1 96 ? -1.352 1.875 17.388 1.00 87.19 96 THR A CA 1
ATOM 789 C C . THR A 1 96 ? -2.099 2.784 18.357 1.00 87.19 96 THR A C 1
ATOM 791 O O . THR A 1 96 ? -2.268 3.982 18.117 1.00 87.19 96 THR A O 1
ATOM 794 N N . GLN A 1 97 ? -2.535 2.217 19.483 1.00 80.56 97 GLN A N 1
ATOM 795 C CA . GLN A 1 97 ? -3.074 2.971 20.621 1.00 80.56 97 GLN A CA 1
ATOM 796 C C . GLN A 1 97 ? -1.966 3.649 21.450 1.00 80.56 97 GLN A C 1
ATOM 798 O O . GLN A 1 97 ? -2.210 4.664 22.099 1.00 80.56 97 GLN A O 1
ATOM 803 N N . TYR A 1 98 ? -0.738 3.126 21.397 1.00 66.06 98 TYR A N 1
ATOM 804 C CA . TYR A 1 98 ? 0.406 3.601 22.171 1.00 66.06 98 TYR A CA 1
ATOM 805 C C . TYR A 1 98 ? 1.556 3.911 21.214 1.00 66.06 98 TYR A C 1
ATOM 807 O O . TYR A 1 98 ? 2.122 3.009 20.607 1.00 66.06 98 TYR A O 1
ATOM 815 N N . VAL A 1 99 ? 1.931 5.183 21.079 1.00 59.34 99 VAL A N 1
ATOM 816 C CA . VAL A 1 99 ? 3.272 5.524 20.577 1.00 59.34 99 VAL A CA 1
ATOM 817 C C . VAL A 1 99 ? 4.058 5.954 21.795 1.00 59.34 99 VAL A C 1
ATOM 819 O O . VAL A 1 99 ? 4.258 7.147 22.021 1.00 59.34 99 VAL A O 1
ATOM 822 N N . ASP A 1 100 ? 4.399 4.985 22.635 1.00 52.47 100 ASP A N 1
ATOM 823 C CA . ASP A 1 100 ? 5.531 5.190 23.522 1.00 52.47 100 ASP A CA 1
ATOM 824 C C . ASP A 1 100 ? 6.782 5.191 22.644 1.00 52.47 100 ASP A C 1
ATOM 826 O O . ASP A 1 100 ? 6.956 4.313 21.796 1.00 52.47 100 ASP A O 1
ATOM 830 N N . ASP A 1 101 ? 7.663 6.172 22.832 1.00 47.81 101 ASP A N 1
ATOM 831 C CA . ASP A 1 101 ? 8.934 6.245 22.102 1.00 47.81 101 ASP A CA 1
ATOM 832 C C . ASP A 1 101 ? 9.817 5.002 22.347 1.00 47.81 101 ASP A C 1
ATOM 834 O O . ASP A 1 101 ? 10.697 4.712 21.544 1.00 47.81 101 ASP A O 1
ATOM 838 N N . SER A 1 102 ? 9.531 4.215 23.395 1.00 41.31 102 SER A N 1
ATOM 839 C CA . SER A 1 102 ? 10.147 2.910 23.677 1.00 41.31 102 SER A CA 1
ATOM 840 C C . SER A 1 102 ? 9.595 1.741 22.844 1.00 41.31 102 SER A C 1
ATOM 842 O O . SER A 1 102 ? 10.193 0.668 22.853 1.00 41.31 102 SER A O 1
ATOM 844 N N . GLN A 1 103 ? 8.475 1.922 22.130 1.00 49.28 103 GLN A N 1
ATOM 845 C CA . GLN A 1 103 ? 7.868 0.923 21.233 1.00 49.28 103 GLN A CA 1
ATOM 846 C C . GLN A 1 103 ? 8.131 1.193 19.747 1.00 49.28 103 GLN A C 1
ATOM 848 O O . GLN A 1 103 ? 7.709 0.405 18.895 1.00 49.28 103 GLN A O 1
ATOM 853 N N . ARG A 1 104 ? 8.854 2.272 19.413 1.00 53.34 104 ARG A N 1
ATOM 854 C CA . ARG A 1 104 ? 9.418 2.445 18.072 1.00 53.34 104 ARG A CA 1
ATOM 855 C C . ARG A 1 104 ? 10.472 1.359 17.877 1.00 53.34 104 ARG A C 1
ATOM 857 O O . ARG A 1 104 ? 11.603 1.492 18.329 1.00 53.34 104 ARG A O 1
ATOM 864 N N . SER A 1 105 ? 10.077 0.253 17.256 1.00 55.69 105 SER A N 1
ATOM 865 C CA . SER A 1 105 ? 11.031 -0.722 16.739 1.00 55.69 105 SER A CA 1
ATOM 866 C C . SER A 1 105 ? 12.032 0.019 15.851 1.00 55.69 105 SER A C 1
ATOM 868 O O . SER A 1 105 ? 11.606 0.766 14.973 1.00 55.69 105 SER A O 1
ATOM 870 N N . GLU A 1 106 ? 13.338 -0.200 16.040 1.00 57.69 106 GLU A N 1
ATOM 871 C CA . GLU A 1 106 ? 14.387 0.352 15.157 1.00 57.69 106 GLU A CA 1
ATOM 872 C C . GLU A 1 106 ? 14.175 -0.036 13.679 1.00 57.69 106 GLU A C 1
ATOM 874 O O . GLU A 1 106 ? 14.762 0.559 12.779 1.00 57.69 106 GLU A O 1
ATOM 879 N N . ILE A 1 107 ? 13.324 -1.035 13.431 1.00 63.72 107 ILE A N 1
ATOM 880 C CA . ILE A 1 107 ? 13.070 -1.655 12.133 1.00 63.72 107 ILE A CA 1
ATOM 881 C C . ILE A 1 107 ? 11.976 -0.910 11.345 1.00 63.72 107 ILE A C 1
ATOM 883 O O . ILE A 1 107 ? 11.935 -0.995 10.115 1.00 63.72 107 ILE A O 1
ATOM 887 N N . ILE A 1 108 ? 11.081 -0.178 12.019 1.00 72.00 108 ILE A N 1
ATOM 888 C CA . ILE A 1 108 ? 9.966 0.517 11.364 1.00 72.00 108 ILE A CA 1
ATOM 889 C C . ILE A 1 108 ? 10.234 2.013 11.341 1.00 72.00 108 ILE A C 1
ATOM 891 O O . ILE A 1 108 ? 10.434 2.643 12.377 1.00 72.00 108 ILE A O 1
ATOM 895 N N . ASP A 1 109 ? 10.175 2.578 10.138 1.00 77.62 109 ASP A N 1
ATOM 896 C CA . ASP A 1 109 ? 10.226 4.017 9.927 1.00 77.62 109 ASP A CA 1
ATOM 897 C C . ASP A 1 109 ? 9.113 4.704 10.750 1.00 77.62 109 ASP A C 1
ATOM 899 O O . ASP A 1 109 ? 7.930 4.407 10.535 1.00 77.62 109 ASP A O 1
ATOM 903 N N . PRO A 1 110 ? 9.456 5.605 11.692 1.00 76.94 110 PRO A N 1
ATOM 904 C CA . PRO A 1 110 ? 8.477 6.311 12.512 1.00 76.94 110 PRO A CA 1
ATOM 905 C C . PRO A 1 110 ? 7.397 7.033 11.703 1.00 76.94 110 PRO A C 1
ATOM 907 O O . PRO A 1 110 ? 6.267 7.143 12.175 1.00 76.94 110 PRO A O 1
ATOM 910 N N . ASP A 1 111 ? 7.698 7.455 10.472 1.00 83.44 111 ASP A N 1
ATOM 911 C CA . ASP A 1 111 ? 6.738 8.126 9.587 1.00 83.44 111 ASP A CA 1
ATOM 912 C C . ASP A 1 111 ? 5.645 7.178 9.054 1.00 83.44 111 ASP A C 1
ATOM 914 O O . ASP A 1 111 ? 4.695 7.616 8.393 1.00 83.44 111 ASP A O 1
ATOM 918 N N . LYS A 1 112 ? 5.761 5.873 9.334 1.00 87.00 112 LYS A N 1
ATOM 919 C CA . LYS A 1 112 ? 4.785 4.823 9.003 1.00 87.00 112 LYS A CA 1
ATOM 920 C C . LYS A 1 112 ? 3.938 4.388 10.195 1.00 87.00 112 LYS A C 1
ATOM 922 O O . LYS A 1 112 ? 3.097 3.507 10.027 1.00 87.00 112 LYS A O 1
ATOM 927 N N . VAL A 1 113 ? 4.133 4.984 11.371 1.00 89.50 113 VAL A N 1
ATOM 928 C CA . VAL A 1 113 ? 3.405 4.638 12.596 1.00 89.50 113 VAL A CA 1
ATOM 929 C C . VAL A 1 113 ? 2.494 5.794 12.998 1.00 89.50 113 VAL A C 1
ATOM 931 O O . VAL A 1 113 ? 2.967 6.877 13.334 1.00 89.50 113 VAL A O 1
ATOM 934 N N . TYR A 1 114 ? 1.181 5.562 13.020 1.00 90.81 114 TYR A N 1
ATOM 935 C CA . TYR A 1 114 ? 0.200 6.574 13.418 1.00 90.81 114 TYR A CA 1
ATOM 936 C C . TYR A 1 114 ? -0.554 6.175 14.689 1.00 90.81 114 TYR A C 1
ATOM 938 O O . TYR A 1 114 ? -0.932 5.019 14.897 1.00 90.81 114 TYR A O 1
ATOM 946 N N . ARG A 1 115 ? -0.820 7.171 15.542 1.00 89.44 115 ARG A N 1
ATOM 947 C CA . ARG A 1 115 ? -1.695 7.019 16.712 1.00 89.44 115 ARG A CA 1
ATOM 948 C C . ARG A 1 115 ? -3.140 6.912 16.253 1.00 89.44 115 ARG A C 1
ATOM 950 O O . ARG A 1 115 ? -3.627 7.836 15.606 1.00 89.44 115 ARG A O 1
ATOM 957 N N . LYS A 1 116 ? -3.848 5.863 16.669 1.00 92.00 116 LYS A N 1
ATOM 958 C CA . LYS A 1 116 ? -5.281 5.672 16.388 1.00 92.00 116 LYS A CA 1
ATOM 959 C C . LYS A 1 116 ? -6.124 6.866 16.851 1.00 92.00 116 LYS A C 1
ATOM 961 O O . LYS A 1 116 ? -6.953 7.356 16.093 1.00 92.00 116 LYS A O 1
ATOM 966 N N . SER A 1 117 ? -5.841 7.408 18.039 1.00 90.50 117 SER A N 1
ATOM 967 C CA . SER A 1 117 ? -6.549 8.577 18.587 1.00 90.50 117 SER A CA 1
ATOM 968 C C . SER A 1 117 ? -6.461 9.830 17.711 1.00 90.50 117 SER A C 1
ATOM 970 O O . SER A 1 117 ? -7.427 10.581 17.636 1.00 90.50 117 SER A O 1
ATOM 972 N N . ILE A 1 118 ? -5.328 10.041 17.037 1.00 90.50 118 ILE A N 1
ATOM 973 C CA . ILE A 1 118 ? -5.130 11.157 16.104 1.00 90.50 118 ILE A CA 1
ATOM 974 C C . ILE A 1 118 ? -5.714 10.793 14.742 1.00 90.50 118 ILE A C 1
ATOM 976 O O . ILE A 1 118 ? -6.462 11.568 14.156 1.00 90.50 118 ILE A O 1
ATOM 980 N N . PHE A 1 119 ? -5.400 9.595 14.249 1.00 93.81 119 PHE A N 1
ATOM 981 C CA . PHE A 1 119 ? -5.803 9.125 12.929 1.00 93.81 119 PHE A CA 1
ATOM 982 C C . PHE A 1 119 ? -7.327 9.142 12.754 1.00 93.81 119 PHE A C 1
ATOM 984 O O . PHE A 1 119 ? -7.813 9.607 11.725 1.00 93.81 119 PHE A O 1
ATOM 991 N N . PHE A 1 120 ? -8.080 8.720 13.774 1.00 94.75 120 PHE A N 1
ATOM 992 C CA . PHE A 1 120 ? -9.544 8.679 13.737 1.00 94.75 120 PHE A CA 1
ATOM 993 C C . PHE A 1 120 ? -10.226 10.040 13.891 1.00 94.75 120 PHE A C 1
ATOM 995 O O . PHE A 1 120 ? -11.407 10.169 13.554 1.00 94.75 120 PHE A O 1
ATOM 1002 N N . ASP A 1 121 ? -9.517 11.076 14.344 1.00 93.19 121 ASP A N 1
ATOM 1003 C CA . ASP A 1 121 ? -10.080 12.421 14.427 1.00 93.19 121 ASP A CA 1
ATOM 1004 C C . ASP A 1 121 ? -9.975 13.150 13.079 1.00 93.19 121 ASP A C 1
ATOM 1006 O O . ASP A 1 121 ? -9.175 14.068 12.886 1.00 93.19 121 ASP A O 1
ATOM 1010 N N . ILE A 1 122 ? -10.830 12.741 12.137 1.00 88.69 122 ILE A N 1
ATOM 1011 C CA . ILE A 1 122 ? -10.877 13.221 10.743 1.00 88.69 122 ILE A CA 1
ATOM 1012 C C . ILE A 1 122 ? -11.034 14.744 10.589 1.00 88.69 122 ILE A C 1
ATOM 1014 O O . ILE A 1 122 ? -10.837 15.293 9.499 1.00 88.69 122 ILE A O 1
ATOM 1018 N N . ASN A 1 123 ? -11.420 15.447 11.655 1.00 87.81 123 ASN A N 1
ATOM 1019 C CA . ASN A 1 123 ? -11.592 16.896 11.630 1.00 87.81 123 ASN A CA 1
ATOM 1020 C C . ASN A 1 123 ? -10.272 17.638 11.857 1.00 87.81 123 ASN A C 1
ATOM 1022 O O . ASN A 1 123 ? -10.138 18.787 11.423 1.00 87.81 123 ASN A O 1
ATOM 1026 N N . THR A 1 124 ? -9.291 16.983 12.478 1.00 92.88 124 THR A N 1
ATOM 1027 C CA . THR A 1 124 ? -7.978 17.563 12.766 1.00 92.88 124 THR A CA 1
ATOM 1028 C C . THR A 1 124 ? -7.109 17.660 11.519 1.00 92.88 124 THR A C 1
ATOM 1030 O O . THR A 1 124 ? -7.271 16.924 10.543 1.00 92.88 124 THR A O 1
ATOM 1033 N N . GLN A 1 125 ? -6.161 18.599 11.544 1.00 93.62 125 GLN A N 1
ATOM 1034 C CA . GLN A 1 125 ? -5.151 18.693 10.494 1.00 93.62 125 GLN A CA 1
ATOM 1035 C C . GLN A 1 125 ? -4.191 17.494 10.540 1.00 93.62 125 GLN A C 1
ATOM 1037 O O . GLN A 1 125 ? -3.831 16.974 9.492 1.00 93.62 125 GLN A O 1
ATOM 1042 N N . GLU A 1 126 ? -3.862 16.996 11.733 1.00 91.62 126 GLU A N 1
ATOM 1043 C CA . GLU A 1 126 ? -2.945 15.866 11.920 1.00 91.62 126 GLU A CA 1
ATOM 1044 C C . GLU A 1 126 ? -3.475 14.557 11.308 1.00 91.62 126 GLU A C 1
ATOM 1046 O O . GLU A 1 126 ? -2.726 13.842 10.637 1.00 91.62 126 GLU A O 1
ATOM 1051 N N . SER A 1 127 ? -4.774 14.259 11.453 1.00 93.31 127 SER A N 1
ATOM 1052 C CA . SER A 1 127 ? -5.409 13.123 10.761 1.00 93.31 127 SER A CA 1
ATOM 1053 C C . SER A 1 127 ? -5.311 13.269 9.237 1.00 93.31 127 SER A C 1
ATOM 1055 O O . SER A 1 127 ? -4.894 12.346 8.533 1.00 93.31 127 SER A O 1
ATOM 1057 N N . LYS A 1 128 ? -5.623 14.464 8.713 1.00 94.06 128 LYS A N 1
ATOM 1058 C CA . LYS A 1 128 ? -5.556 14.756 7.270 1.00 94.06 128 LYS A CA 1
ATOM 1059 C C . LYS A 1 128 ? -4.137 14.640 6.726 1.00 94.06 128 LYS A C 1
ATOM 1061 O O . LYS A 1 128 ? -3.957 14.123 5.625 1.00 94.06 128 LYS A O 1
ATOM 1066 N N . ASP A 1 129 ? -3.148 15.101 7.483 1.00 94.56 129 ASP A N 1
ATOM 1067 C CA . ASP A 1 129 ? -1.736 14.997 7.124 1.00 94.56 129 ASP A CA 1
ATOM 1068 C C . ASP A 1 129 ? -1.271 13.537 7.142 1.00 94.56 129 ASP A C 1
ATOM 1070 O O . ASP A 1 129 ? -0.583 13.112 6.215 1.00 94.56 129 ASP A O 1
ATOM 1074 N N . SER A 1 130 ? -1.726 12.738 8.112 1.00 94.44 130 SER A N 1
ATOM 1075 C CA . SER A 1 130 ? -1.461 11.292 8.161 1.00 94.44 130 SER A CA 1
ATOM 1076 C C . SER A 1 130 ? -1.993 10.589 6.907 1.00 94.44 130 SER A C 1
ATOM 1078 O O . SER A 1 130 ? -1.247 9.907 6.208 1.00 94.44 130 SER A O 1
ATOM 1080 N N . LEU A 1 131 ? -3.259 10.824 6.549 1.00 95.75 131 LEU A N 1
ATOM 1081 C CA . LEU A 1 131 ? -3.881 10.250 5.346 1.00 95.75 131 LEU A CA 1
ATOM 1082 C C . LEU A 1 131 ? -3.195 10.724 4.056 1.00 95.75 131 LEU A C 1
ATOM 1084 O O . LEU A 1 131 ? -2.983 9.934 3.136 1.00 95.75 131 LEU A O 1
ATOM 1088 N N . LYS A 1 132 ? -2.775 11.992 4.006 1.00 95.88 132 LYS A N 1
ATOM 1089 C CA . LYS A 1 132 ? -2.008 12.551 2.886 1.00 95.88 132 LYS A CA 1
ATOM 1090 C C . LYS A 1 132 ? -0.630 11.908 2.747 1.00 95.88 132 LYS A C 1
ATOM 1092 O O . LYS A 1 132 ? -0.208 11.629 1.629 1.00 95.88 132 LYS A O 1
ATOM 1097 N N . ASN A 1 133 ? 0.070 11.656 3.849 1.00 95.69 133 ASN A N 1
ATOM 1098 C CA . ASN A 1 133 ? 1.366 10.979 3.827 1.00 95.69 133 ASN A CA 1
ATOM 1099 C C . ASN A 1 133 ? 1.234 9.536 3.326 1.00 95.69 133 ASN A C 1
ATOM 1101 O O . ASN A 1 133 ? 2.082 9.072 2.558 1.00 95.69 133 ASN A O 1
ATOM 1105 N N . ILE A 1 134 ? 0.145 8.853 3.690 1.00 96.81 134 ILE A N 1
ATOM 1106 C CA . ILE A 1 134 ? -0.179 7.523 3.166 1.00 96.81 134 ILE A CA 1
ATOM 1107 C C . ILE A 1 134 ? -0.430 7.583 1.652 1.00 96.81 134 ILE A C 1
ATOM 1109 O O . ILE A 1 134 ? 0.209 6.825 0.922 1.00 96.81 134 ILE A O 1
ATOM 1113 N N . ASP A 1 135 ? -1.268 8.505 1.157 1.00 97.12 135 ASP A N 1
ATOM 1114 C CA . ASP A 1 135 ? -1.489 8.679 -0.293 1.00 97.12 135 ASP A CA 1
ATOM 1115 C C . ASP A 1 135 ? -0.172 8.967 -1.025 1.00 97.12 135 ASP A C 1
ATOM 1117 O O . ASP A 1 135 ? 0.157 8.279 -1.988 1.00 97.12 135 ASP A O 1
ATOM 1121 N N . ILE A 1 136 ? 0.658 9.888 -0.524 1.00 96.69 136 ILE A N 1
ATOM 1122 C CA . ILE A 1 136 ? 1.979 10.170 -1.108 1.00 96.69 136 ILE A CA 1
ATOM 1123 C C . ILE A 1 136 ? 2.831 8.896 -1.180 1.00 96.69 136 ILE A C 1
ATOM 1125 O O . ILE A 1 136 ? 3.470 8.646 -2.204 1.00 96.69 136 ILE A O 1
ATOM 1129 N N . 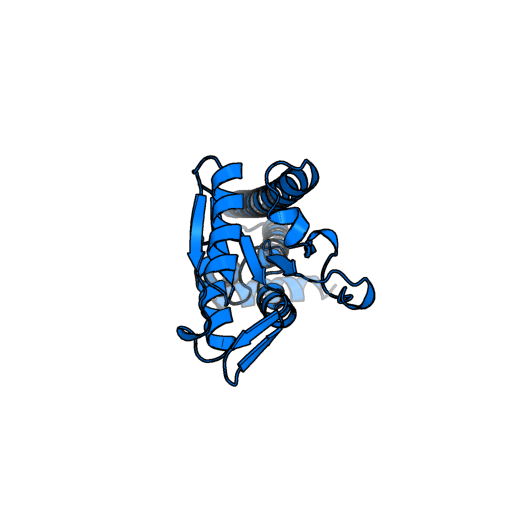SER A 1 137 ? 2.832 8.072 -0.128 1.00 96.00 137 SER A N 1
ATOM 1130 C CA . SER A 1 137 ? 3.560 6.799 -0.106 1.00 96.00 137 SER A CA 1
ATOM 1131 C C . SER A 1 137 ? 3.064 5.842 -1.194 1.00 96.00 137 SER A C 1
ATOM 1133 O O . SER A 1 137 ? 3.886 5.245 -1.890 1.00 96.00 137 SER A O 1
ATOM 1135 N N . ILE A 1 138 ? 1.746 5.732 -1.374 1.00 97.12 138 ILE A N 1
ATOM 1136 C CA . ILE A 1 138 ? 1.112 4.901 -2.409 1.00 97.12 138 ILE A CA 1
ATOM 1137 C C . ILE A 1 138 ? 1.485 5.397 -3.805 1.00 97.12 138 ILE A C 1
ATOM 1139 O O . ILE A 1 138 ? 2.004 4.639 -4.626 1.00 97.12 138 ILE A O 1
ATOM 1143 N N . ARG A 1 139 ? 1.287 6.691 -4.071 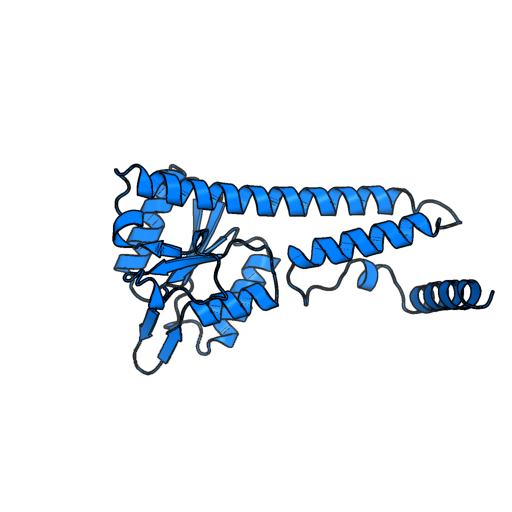1.00 96.94 139 ARG A N 1
ATOM 1144 C CA . ARG A 1 139 ? 1.572 7.297 -5.379 1.00 96.94 139 ARG A CA 1
ATOM 1145 C C . ARG A 1 139 ? 3.046 7.198 -5.742 1.00 96.94 139 ARG A C 1
ATOM 1147 O O . ARG A 1 139 ? 3.372 6.969 -6.905 1.00 96.94 139 ARG A O 1
ATOM 1154 N N . ASN A 1 140 ? 3.938 7.364 -4.768 1.00 96.50 140 ASN A N 1
ATOM 1155 C CA . ASN A 1 140 ? 5.370 7.206 -4.984 1.00 96.50 140 ASN A CA 1
ATOM 1156 C C . ASN A 1 140 ? 5.722 5.760 -5.331 1.00 96.50 140 ASN A C 1
ATOM 1158 O O . ASN A 1 140 ? 6.454 5.550 -6.294 1.00 96.50 140 ASN A O 1
ATOM 1162 N N . PHE A 1 141 ? 5.179 4.780 -4.605 1.00 96.31 141 PHE A N 1
ATOM 1163 C CA . PHE A 1 141 ? 5.377 3.365 -4.918 1.00 96.31 141 PHE A CA 1
ATOM 1164 C C . PHE A 1 141 ? 4.935 3.039 -6.353 1.00 96.31 141 PHE A C 1
ATOM 1166 O O . PHE A 1 141 ? 5.751 2.573 -7.149 1.00 96.31 141 PHE A O 1
ATOM 1173 N N . GLN A 1 142 ? 3.689 3.374 -6.706 1.00 95.69 142 GLN A N 1
ATOM 1174 C CA . GLN A 1 142 ? 3.117 3.120 -8.034 1.00 95.69 142 GLN A CA 1
ATOM 1175 C C . GLN A 1 142 ? 3.943 3.787 -9.144 1.00 95.69 142 GLN A C 1
ATOM 1177 O O . GLN A 1 142 ? 4.348 3.133 -10.101 1.00 95.69 142 GLN A O 1
ATOM 1182 N N . ARG A 1 143 ? 4.274 5.077 -8.983 1.00 97.25 143 ARG A N 1
ATOM 1183 C CA . ARG A 1 143 ? 5.041 5.843 -9.977 1.00 97.25 143 ARG A CA 1
ATOM 1184 C C . ARG A 1 143 ? 6.449 5.294 -10.185 1.00 97.25 143 ARG A C 1
ATOM 1186 O O . ARG A 1 143 ? 6.938 5.296 -11.311 1.00 97.25 143 ARG A O 1
ATOM 1193 N N . GLN A 1 144 ? 7.144 4.900 -9.116 1.00 96.94 144 GLN A N 1
ATOM 1194 C CA . GLN A 1 144 ? 8.503 4.366 -9.247 1.00 96.94 144 GLN A CA 1
ATOM 1195 C C . GLN A 1 144 ? 8.495 2.985 -9.900 1.00 96.94 144 GLN A C 1
ATOM 1197 O O . GLN A 1 144 ? 9.324 2.751 -10.777 1.00 96.94 144 GLN A O 1
ATOM 1202 N N . LYS A 1 145 ? 7.541 2.120 -9.530 1.00 95.19 145 LYS A N 1
ATOM 1203 C CA . LYS A 1 145 ? 7.345 0.815 -10.170 1.00 95.19 145 LYS A CA 1
ATOM 1204 C C . LYS A 1 145 ? 7.108 0.975 -11.674 1.00 95.19 145 LYS A C 1
ATOM 1206 O O . LYS A 1 145 ? 7.916 0.496 -12.463 1.00 95.19 145 LYS A O 1
ATOM 1211 N N . GLU A 1 146 ? 6.106 1.766 -12.057 1.00 95.19 146 GLU A N 1
ATOM 1212 C CA . GLU A 1 146 ? 5.770 2.025 -13.463 1.00 95.19 146 GLU A CA 1
ATOM 1213 C C . GLU A 1 146 ? 6.960 2.615 -14.234 1.00 95.19 146 GLU A C 1
ATOM 1215 O O . GLU A 1 146 ? 7.272 2.201 -15.347 1.00 95.19 146 GLU A O 1
ATOM 1220 N N . LYS A 1 147 ? 7.693 3.561 -13.633 1.00 96.69 147 LYS A N 1
ATOM 1221 C CA . LYS A 1 147 ? 8.879 4.158 -14.259 1.00 96.69 147 LYS A CA 1
ATOM 1222 C C . LYS A 1 147 ? 9.971 3.126 -14.549 1.00 96.69 147 LYS A C 1
ATOM 1224 O O . LYS A 1 147 ? 10.664 3.267 -15.555 1.00 96.69 147 LYS A O 1
ATOM 1229 N N . ILE A 1 148 ? 10.181 2.154 -13.663 1.00 93.12 148 ILE A N 1
ATOM 1230 C CA . ILE A 1 148 ? 11.168 1.087 -13.872 1.00 93.12 148 ILE A CA 1
ATOM 1231 C C . ILE A 1 148 ? 10.670 0.132 -14.961 1.00 93.12 148 ILE A C 1
ATOM 1233 O O . ILE A 1 148 ? 11.417 -0.134 -15.898 1.00 93.12 148 ILE A O 1
ATOM 1237 N N . GLU A 1 149 ? 9.406 -0.290 -14.907 1.00 91.81 149 GLU A N 1
ATOM 1238 C CA . GLU A 1 149 ? 8.785 -1.167 -15.913 1.00 91.81 149 GLU A CA 1
ATOM 1239 C C . GLU A 1 149 ? 8.840 -0.558 -17.325 1.00 91.81 149 GLU A C 1
ATOM 1241 O O . GLU A 1 149 ? 9.238 -1.221 -18.280 1.00 91.81 149 GLU A O 1
ATOM 1246 N N . GLN A 1 150 ? 8.549 0.739 -17.467 1.00 93.94 150 GLN A N 1
ATOM 1247 C CA . GLN A 1 150 ? 8.655 1.440 -18.754 1.00 93.94 150 GLN A CA 1
ATOM 1248 C C . GLN A 1 150 ? 10.094 1.497 -19.282 1.00 93.94 150 GLN A C 1
ATOM 1250 O O . GLN A 1 150 ? 10.319 1.404 -20.489 1.00 93.94 150 GLN A O 1
ATOM 1255 N N . LYS A 1 151 ? 11.088 1.639 -18.395 1.00 92.94 151 LYS A N 1
ATOM 1256 C CA . LYS A 1 151 ? 12.502 1.586 -18.791 1.00 92.94 151 LYS A CA 1
ATOM 1257 C C . LYS A 1 151 ? 12.911 0.186 -19.237 1.00 92.94 151 LYS A C 1
ATOM 1259 O O . LYS A 1 151 ? 13.634 0.081 -20.220 1.00 92.94 151 LYS A O 1
ATOM 1264 N N . ILE A 1 152 ? 12.441 -0.858 -18.551 1.00 89.12 152 ILE A N 1
ATOM 1265 C CA . ILE A 1 152 ? 12.675 -2.254 -18.948 1.00 89.12 152 ILE A CA 1
ATOM 1266 C C . ILE A 1 152 ? 12.113 -2.484 -20.349 1.00 89.12 152 ILE A C 1
ATOM 1268 O O . ILE A 1 152 ? 12.855 -2.895 -21.237 1.00 89.12 152 ILE A O 1
ATOM 1272 N N . LEU A 1 153 ? 10.853 -2.108 -20.589 1.00 89.12 153 LEU A N 1
ATOM 1273 C CA . LEU A 1 153 ? 10.222 -2.239 -21.903 1.00 89.12 153 LEU A CA 1
ATOM 1274 C C . LEU A 1 153 ? 10.994 -1.482 -22.997 1.00 89.12 153 LEU A C 1
ATOM 1276 O O . LEU A 1 153 ? 11.148 -1.974 -24.114 1.00 89.12 153 LEU A O 1
ATOM 1280 N N . TYR A 1 154 ? 11.498 -0.286 -22.684 1.00 89.50 154 TYR A N 1
ATOM 1281 C CA . TYR A 1 154 ? 12.311 0.502 -23.608 1.00 89.50 154 TYR A CA 1
ATOM 1282 C C . TYR A 1 154 ? 13.647 -0.176 -23.949 1.00 89.50 154 TYR A C 1
ATOM 1284 O O . TYR A 1 154 ? 14.017 -0.229 -25.121 1.00 89.50 154 TYR A O 1
ATOM 1292 N N . GLU A 1 155 ? 14.366 -0.713 -22.959 1.00 85.25 155 GLU A N 1
ATOM 1293 C CA . GLU A 1 155 ? 15.611 -1.459 -23.192 1.00 85.25 155 GLU A CA 1
ATOM 1294 C C . GLU A 1 155 ? 15.349 -2.764 -23.963 1.00 85.25 155 GLU A C 1
ATOM 1296 O O . GLU A 1 155 ? 16.067 -3.064 -24.915 1.00 85.25 155 GLU A O 1
ATOM 1301 N N . GLN A 1 156 ? 14.269 -3.489 -23.651 1.00 83.94 156 GLN A N 1
ATOM 1302 C CA . GLN A 1 156 ? 13.859 -4.700 -24.376 1.00 83.94 156 GLN A CA 1
ATOM 1303 C C . GLN A 1 156 ? 13.586 -4.432 -25.863 1.00 83.94 156 GLN A C 1
ATOM 1305 O O . GLN A 1 156 ? 13.935 -5.244 -26.716 1.00 83.94 156 GLN A O 1
ATOM 1310 N N . GLN A 1 157 ? 13.010 -3.279 -26.216 1.00 84.94 157 GLN A N 1
ATOM 1311 C CA . GLN A 1 157 ? 12.771 -2.915 -27.620 1.00 84.94 157 GLN A CA 1
ATOM 1312 C C . GLN A 1 157 ? 14.056 -2.739 -28.438 1.00 84.94 157 GLN A C 1
ATOM 1314 O O . GLN A 1 157 ? 13.999 -2.844 -29.667 1.00 84.94 157 GLN A O 1
ATOM 1319 N N . LYS A 1 158 ? 15.200 -2.489 -27.786 1.00 83.00 158 LYS A N 1
ATOM 1320 C CA . LYS A 1 158 ? 16.514 -2.417 -28.443 1.00 83.00 158 LYS A CA 1
ATOM 1321 C C . LYS A 1 158 ? 17.046 -3.797 -28.828 1.00 83.00 158 LYS A C 1
ATOM 1323 O O . LYS A 1 158 ? 17.932 -3.884 -29.671 1.00 83.00 158 LYS A O 1
ATOM 1328 N N . ILE A 1 159 ? 16.478 -4.871 -28.276 1.00 79.44 159 ILE A N 1
ATOM 1329 C CA . ILE A 1 159 ? 16.789 -6.265 -28.614 1.00 79.44 159 ILE A CA 1
ATOM 1330 C C . ILE A 1 159 ? 16.047 -6.656 -29.908 1.00 79.44 159 ILE A C 1
ATOM 1332 O O . ILE A 1 159 ? 15.221 -7.569 -29.937 1.00 79.44 159 ILE A O 1
ATOM 1336 N N . LYS A 1 160 ? 16.303 -5.938 -31.007 1.00 62.53 160 LYS A N 1
ATOM 1337 C CA . LYS A 1 160 ? 15.824 -6.303 -32.347 1.00 62.53 160 LYS A CA 1
ATOM 1338 C C . LYS A 1 160 ? 17.011 -6.522 -33.281 1.00 62.53 160 LYS A C 1
ATOM 1340 O O . LYS A 1 160 ? 17.798 -5.616 -33.507 1.00 62.53 160 LYS A O 1
ATOM 1345 N N . ASP A 1 161 ? 17.064 -7.734 -33.828 1.00 55.38 161 ASP A N 1
ATOM 1346 C CA . ASP A 1 161 ? 17.957 -8.219 -34.883 1.00 55.38 161 ASP A CA 1
ATOM 1347 C C . ASP A 1 161 ? 19.470 -8.334 -34.564 1.00 55.38 161 ASP A C 1
ATOM 1349 O O . ASP A 1 161 ? 20.267 -7.416 -34.699 1.00 55.38 161 ASP A O 1
ATOM 1353 N N . ARG A 1 162 ? 19.848 -9.587 -34.261 1.00 53.56 162 ARG A N 1
ATOM 1354 C CA . ARG A 1 162 ? 21.123 -10.298 -34.516 1.00 53.56 162 ARG A CA 1
ATOM 1355 C C . ARG A 1 162 ? 22.441 -9.875 -33.863 1.00 53.56 162 ARG A C 1
ATOM 1357 O O . ARG A 1 162 ? 23.387 -10.646 -33.995 1.00 53.56 162 ARG A O 1
ATOM 1364 N N . GLU A 1 163 ? 22.504 -8.836 -33.048 1.00 64.00 163 GLU A N 1
ATOM 1365 C CA . GLU A 1 163 ? 23.602 -8.708 -32.077 1.00 64.00 163 GLU A CA 1
ATOM 1366 C C . GLU A 1 163 ? 23.118 -7.920 -30.859 1.00 64.00 163 GLU A C 1
ATOM 1368 O O . GLU A 1 163 ? 22.766 -6.748 -30.963 1.00 64.00 163 GLU A O 1
ATOM 1373 N N . ILE A 1 164 ? 23.016 -8.589 -29.708 1.00 67.00 164 ILE A N 1
ATOM 1374 C CA . ILE A 1 164 ? 22.604 -7.936 -28.464 1.00 67.00 164 ILE A CA 1
ATOM 1375 C C . ILE A 1 164 ? 23.813 -7.173 -27.934 1.00 67.00 164 ILE A C 1
ATOM 1377 O O . ILE A 1 164 ? 24.807 -7.783 -27.548 1.00 67.00 164 ILE A O 1
ATOM 1381 N N . ASP A 1 165 ? 23.716 -5.846 -27.905 1.00 77.00 165 ASP A N 1
ATOM 1382 C CA . ASP A 1 165 ? 24.710 -4.994 -27.259 1.00 77.00 165 ASP A CA 1
ATOM 1383 C C . ASP A 1 165 ? 24.803 -5.362 -25.759 1.00 77.00 165 ASP A C 1
ATOM 1385 O O . ASP A 1 165 ? 23.792 -5.274 -25.049 1.00 77.00 165 ASP A O 1
ATOM 1389 N N . PRO A 1 166 ? 25.986 -5.759 -25.246 1.00 78.81 166 PRO A N 1
ATOM 1390 C CA . PRO A 1 166 ? 26.176 -6.090 -23.833 1.00 78.81 166 PRO A CA 1
ATOM 1391 C C . PRO A 1 166 ? 25.709 -4.995 -22.863 1.00 78.81 166 PRO A C 1
ATOM 1393 O O . PRO A 1 166 ? 25.283 -5.304 -21.750 1.00 78.81 166 PRO A O 1
ATOM 1396 N N . SER A 1 167 ? 25.736 -3.723 -23.272 1.00 80.88 167 SER A N 1
ATOM 1397 C CA . SER A 1 167 ? 25.250 -2.610 -22.449 1.00 80.88 167 SER A CA 1
ATOM 1398 C C . SER A 1 167 ? 23.741 -2.674 -22.189 1.00 80.88 167 SER A C 1
ATOM 1400 O O . SER A 1 167 ? 23.295 -2.307 -21.104 1.00 80.88 167 SER A O 1
ATOM 1402 N N . VAL A 1 168 ? 22.954 -3.209 -23.129 1.00 82.50 168 VAL A N 1
ATOM 1403 C CA . VAL A 1 168 ? 21.507 -3.423 -22.953 1.00 82.50 168 VAL A CA 1
ATOM 1404 C C . VAL A 1 168 ? 21.258 -4.483 -21.883 1.00 82.50 168 VAL A C 1
ATOM 1406 O O . VAL A 1 168 ? 20.393 -4.298 -21.030 1.00 82.50 168 VAL A O 1
ATOM 1409 N N . LEU A 1 169 ? 22.054 -5.558 -21.869 1.00 80.06 169 LEU A N 1
ATOM 1410 C CA . LEU A 1 169 ? 21.945 -6.620 -20.862 1.00 80.06 169 LEU A CA 1
ATOM 1411 C C . LEU A 1 169 ? 22.308 -6.123 -19.457 1.00 80.06 169 LEU A C 1
ATOM 1413 O O . LEU A 1 169 ? 21.610 -6.442 -18.493 1.00 80.06 169 LEU A O 1
ATOM 1417 N N . ILE A 1 170 ? 23.365 -5.313 -19.338 1.00 79.75 170 ILE A N 1
ATOM 1418 C CA . ILE A 1 170 ? 23.757 -4.685 -18.066 1.00 79.75 170 ILE A CA 1
ATOM 1419 C C . ILE A 1 170 ? 22.637 -3.765 -17.564 1.00 79.75 170 ILE A C 1
ATOM 1421 O O . ILE A 1 170 ? 22.199 -3.903 -16.422 1.00 79.75 170 ILE A O 1
ATOM 1425 N N . ASN A 1 171 ? 22.116 -2.887 -18.427 1.00 83.06 171 ASN A N 1
ATOM 1426 C CA . ASN A 1 171 ? 21.036 -1.967 -18.065 1.00 83.06 171 ASN A CA 1
ATOM 1427 C C . ASN A 1 171 ? 19.766 -2.709 -17.631 1.00 83.06 171 ASN A C 1
ATOM 1429 O O . ASN A 1 171 ? 19.146 -2.330 -16.639 1.00 83.06 171 ASN A O 1
ATOM 1433 N N . LEU A 1 172 ? 19.379 -3.771 -18.345 1.00 84.50 172 LEU A N 1
ATOM 1434 C CA . LEU A 1 172 ? 18.235 -4.604 -17.968 1.00 84.50 172 LEU A CA 1
ATOM 1435 C C . LEU A 1 172 ? 18.447 -5.255 -16.603 1.00 84.50 172 LEU A C 1
ATOM 1437 O O . LEU A 1 172 ? 17.565 -5.175 -15.754 1.00 84.50 172 LEU A O 1
ATOM 1441 N N . SER A 1 173 ? 19.636 -5.803 -16.355 1.00 78.94 173 SER A N 1
ATOM 1442 C CA . SER A 1 173 ? 19.966 -6.438 -15.076 1.00 78.94 173 SER A CA 1
ATOM 1443 C C . SER A 1 173 ? 19.866 -5.448 -13.909 1.00 78.94 173 SER A C 1
ATOM 1445 O O . SER A 1 173 ? 19.280 -5.753 -12.872 1.00 78.94 173 SER A O 1
ATOM 1447 N N . GLU A 1 174 ? 20.375 -4.224 -14.075 1.00 84.75 174 GLU A N 1
ATOM 1448 C CA . GLU A 1 174 ? 20.250 -3.165 -13.065 1.00 84.75 174 GLU A CA 1
ATOM 1449 C C . GLU A 1 174 ? 18.799 -2.716 -12.850 1.00 84.75 174 GLU A C 1
ATOM 1451 O O . GLU A 1 174 ? 18.386 -2.436 -11.718 1.00 84.75 174 GLU A O 1
ATOM 1456 N N . LEU A 1 175 ? 18.013 -2.610 -13.923 1.00 87.12 175 LEU A N 1
ATOM 1457 C CA . LEU A 1 175 ? 16.606 -2.229 -13.836 1.00 87.12 175 LEU A CA 1
ATOM 1458 C C . LEU A 1 175 ? 15.778 -3.303 -13.133 1.00 87.12 175 LEU A C 1
ATOM 1460 O O . LEU A 1 175 ? 14.962 -2.952 -12.285 1.00 87.12 175 LEU A O 1
ATOM 1464 N N . GLU A 1 176 ? 16.026 -4.581 -13.405 1.00 84.00 176 GLU A N 1
ATOM 1465 C CA . GLU A 1 176 ? 15.347 -5.693 -12.736 1.00 84.00 176 GLU A CA 1
ATOM 1466 C C . GLU A 1 176 ? 15.733 -5.812 -11.263 1.00 84.00 176 GLU A C 1
ATOM 1468 O O . GLU A 1 176 ? 14.855 -5.901 -10.404 1.00 84.00 176 GLU A O 1
ATOM 1473 N N . LEU A 1 177 ? 17.020 -5.672 -10.927 1.00 85.81 177 LEU A N 1
ATOM 1474 C CA . LEU A 1 177 ? 17.460 -5.588 -9.529 1.00 85.81 177 LEU A CA 1
ATOM 1475 C C . LEU A 1 177 ? 16.768 -4.443 -8.776 1.00 85.81 177 LEU A C 1
ATOM 1477 O O . LEU A 1 177 ? 16.476 -4.552 -7.583 1.00 85.81 177 LEU A O 1
ATOM 1481 N N . ASN A 1 178 ? 16.493 -3.331 -9.458 1.00 87.06 178 ASN A N 1
ATOM 1482 C CA . ASN A 1 178 ? 15.729 -2.234 -8.877 1.00 87.06 178 ASN A CA 1
ATOM 1483 C C . ASN A 1 178 ? 14.226 -2.527 -8.811 1.00 87.06 178 ASN A C 1
ATOM 1485 O O . ASN A 1 178 ? 13.601 -2.144 -7.818 1.00 87.06 178 ASN A O 1
ATOM 1489 N N . LEU A 1 179 ? 13.654 -3.204 -9.811 1.00 90.06 179 LEU A N 1
ATOM 1490 C CA . LEU A 1 179 ? 12.252 -3.621 -9.828 1.00 90.06 179 LEU A CA 1
ATOM 1491 C C . LEU A 1 179 ? 11.941 -4.591 -8.685 1.00 90.06 179 LEU A C 1
ATOM 1493 O O . LEU A 1 179 ? 10.881 -4.458 -8.082 1.00 90.06 179 LEU A O 1
ATOM 1497 N N . ASN A 1 180 ? 12.883 -5.463 -8.305 1.00 87.00 180 ASN A N 1
ATOM 1498 C CA . ASN A 1 180 ? 12.751 -6.413 -7.187 1.00 87.00 180 ASN A CA 1
ATOM 1499 C C . ASN A 1 180 ? 12.374 -5.752 -5.853 1.00 87.00 180 ASN A C 1
ATOM 1501 O O . ASN A 1 180 ? 11.788 -6.382 -4.980 1.00 87.00 180 ASN A O 1
ATOM 1505 N N . LYS A 1 181 ? 12.644 -4.454 -5.684 1.00 89.75 181 LYS A N 1
ATOM 1506 C CA . LYS A 1 181 ? 12.221 -3.704 -4.491 1.00 89.75 181 LYS A CA 1
ATOM 1507 C C . LYS A 1 181 ? 10.714 -3.400 -4.480 1.00 89.75 181 LYS A C 1
ATOM 1509 O O . LYS A 1 181 ? 10.183 -3.017 -3.439 1.00 89.75 181 LYS A O 1
ATOM 1514 N N . TYR A 1 182 ? 10.040 -3.529 -5.622 1.00 91.75 182 TYR A N 1
ATOM 1515 C CA . TYR A 1 182 ? 8.646 -3.146 -5.882 1.00 91.75 182 TYR A CA 1
ATOM 1516 C C . TYR A 1 182 ? 7.747 -4.315 -6.314 1.00 91.75 182 TYR A C 1
ATOM 1518 O O . TYR A 1 182 ? 6.557 -4.108 -6.562 1.00 91.75 182 TYR A O 1
ATOM 1526 N N . ILE A 1 183 ? 8.295 -5.525 -6.405 1.00 88.94 183 ILE A N 1
ATOM 1527 C CA . ILE A 1 183 ? 7.559 -6.760 -6.692 1.00 88.94 183 ILE A CA 1
ATOM 1528 C C . ILE A 1 183 ? 7.811 -7.774 -5.576 1.00 88.94 183 ILE A C 1
ATOM 1530 O O . ILE A 1 183 ? 8.710 -7.596 -4.756 1.00 88.94 183 ILE A O 1
ATOM 1534 N N . VAL A 1 184 ? 6.986 -8.815 -5.516 1.00 84.56 184 VAL A N 1
ATOM 1535 C CA . VAL A 1 184 ? 7.154 -9.903 -4.547 1.00 84.56 184 VAL A CA 1
ATOM 1536 C C . VAL A 1 184 ? 8.339 -10.767 -4.989 1.00 84.56 184 VAL A C 1
ATOM 1538 O O . VAL A 1 184 ? 8.378 -11.207 -6.133 1.00 84.56 184 VAL A O 1
ATOM 1541 N N . SER A 1 185 ? 9.302 -10.995 -4.095 1.00 71.25 185 SER A N 1
ATOM 1542 C CA . SER A 1 185 ? 10.621 -11.583 -4.405 1.00 71.25 185 SER A CA 1
ATOM 1543 C C . SER A 1 185 ? 10.581 -12.989 -5.027 1.00 71.25 185 SER A C 1
ATOM 1545 O O . SER A 1 185 ? 11.503 -13.341 -5.750 1.00 71.25 185 SER A O 1
ATOM 1547 N N . ASP A 1 186 ? 9.507 -13.757 -4.810 1.00 60.28 186 ASP A N 1
ATOM 1548 C CA . ASP A 1 186 ? 9.310 -15.093 -5.403 1.00 60.28 186 ASP A CA 1
ATOM 1549 C C . ASP A 1 186 ? 8.527 -15.071 -6.730 1.00 60.28 186 ASP A C 1
ATOM 1551 O O . ASP A 1 186 ? 8.169 -16.115 -7.280 1.00 60.28 186 ASP A O 1
ATOM 1555 N N . SER A 1 187 ? 8.227 -13.886 -7.269 1.00 55.16 187 SER A N 1
ATOM 1556 C CA . SER A 1 187 ? 7.677 -13.773 -8.619 1.00 55.16 187 SER A CA 1
ATOM 1557 C C . SER A 1 187 ? 8.804 -13.925 -9.643 1.00 55.16 187 SER A C 1
ATOM 1559 O O . SER A 1 187 ? 9.786 -13.191 -9.601 1.00 55.16 187 SER A O 1
ATOM 1561 N N . ALA A 1 188 ? 8.671 -14.905 -10.546 1.00 50.62 188 ALA A N 1
ATOM 1562 C CA . ALA A 1 188 ? 9.663 -15.179 -11.587 1.00 50.62 188 ALA A CA 1
ATOM 1563 C C . ALA A 1 188 ? 10.057 -13.890 -12.325 1.00 50.62 188 ALA A C 1
ATOM 1565 O O . ALA A 1 188 ? 9.175 -13.198 -12.859 1.00 50.62 188 ALA A O 1
ATOM 1566 N N . THR A 1 189 ? 11.358 -13.588 -12.360 1.00 57.06 189 THR A N 1
ATOM 1567 C CA . THR A 1 189 ? 11.876 -12.385 -13.025 1.00 57.06 189 THR A CA 1
ATOM 1568 C C . THR A 1 189 ? 11.667 -12.484 -14.538 1.00 57.06 189 THR A C 1
ATOM 1570 O O . THR A 1 189 ? 11.445 -13.568 -15.087 1.00 57.06 189 THR A O 1
ATOM 1573 N N . GLU A 1 190 ? 11.675 -11.356 -15.250 1.00 52.34 190 GLU A N 1
ATOM 1574 C CA . GLU A 1 190 ? 11.595 -11.414 -16.713 1.00 52.34 190 GLU A CA 1
ATOM 1575 C C . GLU A 1 190 ? 12.878 -11.979 -17.327 1.00 52.34 190 GLU A C 1
ATOM 1577 O O . GLU A 1 190 ? 12.772 -12.700 -18.317 1.00 52.34 190 GLU A O 1
ATOM 1582 N N . LEU A 1 191 ? 14.052 -11.798 -16.703 1.00 52.88 191 LEU A N 1
ATOM 1583 C CA . LEU A 1 191 ? 15.262 -12.544 -17.066 1.00 52.88 191 LEU A CA 1
ATOM 1584 C C . LEU A 1 191 ? 15.089 -14.060 -16.885 1.00 52.88 191 LEU A C 1
ATOM 1586 O O . LEU A 1 191 ? 15.489 -14.798 -17.781 1.00 52.88 191 LEU A O 1
ATOM 1590 N N . ASP A 1 192 ? 14.425 -14.544 -15.828 1.00 53.44 192 ASP A N 1
ATOM 1591 C CA . ASP A 1 192 ? 14.121 -15.984 -15.677 1.00 53.44 192 ASP A CA 1
ATOM 1592 C C . ASP A 1 192 ? 13.218 -16.517 -16.804 1.00 53.44 192 ASP A C 1
ATOM 1594 O O . ASP A 1 192 ? 13.250 -17.704 -17.127 1.00 53.44 192 ASP A O 1
ATOM 1598 N N . LYS A 1 193 ? 12.401 -15.645 -17.412 1.00 56.16 193 LYS A N 1
ATOM 1599 C CA . LYS A 1 193 ? 11.520 -15.982 -18.545 1.00 56.16 193 LYS A CA 1
ATOM 1600 C C . LYS A 1 193 ? 12.196 -15.802 -19.908 1.00 56.16 193 LYS A C 1
ATOM 1602 O O . LYS A 1 193 ? 11.812 -16.477 -20.860 1.00 56.16 193 LYS A O 1
ATOM 1607 N N . LEU A 1 194 ? 13.150 -14.875 -20.020 1.00 49.00 194 LEU A N 1
ATOM 1608 C CA . LEU A 1 194 ? 13.880 -14.538 -21.249 1.00 49.00 194 LEU A CA 1
ATOM 1609 C C . LEU A 1 194 ? 15.091 -15.447 -21.467 1.00 49.00 194 LEU A C 1
ATOM 1611 O O . LEU A 1 194 ? 15.394 -15.806 -22.608 1.00 49.00 194 LEU A O 1
ATOM 1615 N N . PHE A 1 195 ? 15.767 -15.849 -20.393 1.00 49.31 195 PHE A N 1
ATOM 1616 C CA . PHE A 1 195 ? 16.871 -16.787 -20.462 1.00 49.31 195 PHE A CA 1
ATOM 1617 C C . PHE A 1 195 ? 16.352 -18.223 -20.448 1.00 49.31 195 PHE A C 1
ATOM 1619 O O . PHE A 1 195 ? 16.337 -18.905 -19.426 1.00 49.31 195 PHE A O 1
ATOM 1626 N N . ASP A 1 196 ? 16.020 -18.723 -21.638 1.00 51.59 196 ASP A N 1
ATOM 1627 C CA . ASP A 1 196 ? 16.126 -20.157 -21.902 1.00 51.59 196 ASP A CA 1
ATOM 1628 C C . ASP A 1 196 ? 17.530 -20.607 -21.455 1.00 51.59 196 ASP A C 1
ATOM 1630 O O . ASP A 1 196 ? 18.501 -19.873 -21.672 1.00 51.59 196 ASP A O 1
ATOM 1634 N N . THR A 1 197 ? 17.673 -21.761 -20.800 1.00 51.75 197 THR A N 1
ATOM 1635 C CA . THR A 1 197 ? 18.899 -22.147 -20.057 1.00 51.75 197 THR A CA 1
ATOM 1636 C C . THR A 1 197 ? 20.181 -22.040 -20.908 1.00 51.75 197 THR A C 1
ATOM 1638 O O . THR A 1 197 ? 21.263 -21.766 -20.393 1.00 51.75 197 THR A O 1
ATOM 1641 N N . SER A 1 198 ? 20.049 -22.135 -22.235 1.00 51.34 198 SER A N 1
ATOM 1642 C CA . SER A 1 198 ? 21.104 -21.916 -23.234 1.00 51.34 198 SER A CA 1
ATOM 1643 C C . SER A 1 198 ? 21.659 -20.482 -23.336 1.00 51.34 198 SER A C 1
ATOM 1645 O O . SER A 1 198 ? 22.804 -20.287 -23.737 1.00 51.34 198 SER A O 1
ATOM 1647 N N . GLN A 1 199 ? 20.871 -19.451 -23.024 1.00 49.25 199 GLN A N 1
ATOM 1648 C CA . GLN A 1 199 ? 21.293 -18.049 -23.131 1.00 49.25 199 GLN A CA 1
ATOM 1649 C C . GLN A 1 199 ? 22.086 -17.591 -21.895 1.00 49.25 199 GLN A C 1
ATOM 1651 O O . GLN A 1 199 ? 23.046 -16.831 -22.036 1.00 49.25 199 GLN A O 1
ATOM 1656 N N . LEU A 1 200 ? 21.761 -18.125 -20.711 1.00 53.44 200 LEU A N 1
ATOM 1657 C CA . LEU A 1 200 ? 22.557 -17.964 -19.486 1.00 53.44 200 LEU A CA 1
ATOM 1658 C C . LEU A 1 200 ? 23.962 -18.558 -19.643 1.00 53.44 200 LEU A C 1
ATOM 1660 O O . LEU A 1 200 ? 24.943 -17.924 -19.259 1.00 53.44 200 LEU A O 1
ATOM 1664 N N . GLU A 1 201 ? 24.086 -19.726 -20.280 1.00 51.94 201 GLU A N 1
ATOM 1665 C CA . GLU A 1 201 ? 25.392 -20.308 -20.616 1.00 51.94 201 GLU A CA 1
ATOM 1666 C C . GLU A 1 201 ? 26.215 -19.386 -21.527 1.00 51.94 201 GLU A C 1
ATOM 1668 O O . GLU A 1 201 ? 27.427 -19.260 -21.349 1.00 51.94 201 GLU A O 1
ATOM 1673 N N . CYS A 1 202 ? 25.562 -18.693 -22.463 1.00 49.97 202 CYS A N 1
ATOM 1674 C CA . CYS A 1 202 ? 26.214 -17.755 -23.374 1.00 49.97 202 CYS A CA 1
ATOM 1675 C C . CYS A 1 202 ? 26.676 -16.473 -22.656 1.00 49.97 202 CYS A C 1
ATOM 1677 O O . CYS A 1 202 ? 27.808 -16.032 -22.851 1.00 49.97 202 CYS A O 1
ATOM 1679 N N . ALA A 1 203 ? 25.849 -15.914 -21.765 1.00 52.91 203 ALA A N 1
ATOM 1680 C CA . ALA A 1 203 ? 26.204 -14.749 -20.951 1.00 52.91 203 ALA A CA 1
ATOM 1681 C C . ALA A 1 203 ? 27.348 -15.056 -19.966 1.00 52.91 203 ALA A C 1
ATOM 1683 O O . ALA A 1 203 ? 28.301 -14.285 -19.858 1.00 52.91 203 ALA A O 1
ATOM 1684 N N . VAL A 1 204 ? 27.313 -16.220 -19.307 1.00 58.66 204 VAL A N 1
ATOM 1685 C CA . VAL A 1 204 ? 28.407 -16.696 -18.439 1.00 58.66 204 VAL A CA 1
ATOM 1686 C C . VAL A 1 204 ? 29.695 -16.899 -19.237 1.00 58.66 204 VAL A C 1
ATOM 1688 O O . VAL A 1 204 ? 30.779 -16.602 -18.736 1.00 58.66 204 VAL A O 1
ATOM 1691 N N . LYS A 1 205 ? 29.594 -17.377 -20.481 1.00 59.84 205 LYS A N 1
ATOM 1692 C CA . LYS A 1 205 ? 30.744 -17.530 -21.375 1.00 59.84 205 LYS A CA 1
ATOM 1693 C C . LYS A 1 205 ? 31.347 -16.178 -21.762 1.00 59.84 205 LYS A C 1
ATOM 1695 O O . LYS A 1 205 ? 32.546 -16.007 -21.605 1.00 59.84 205 LYS A O 1
ATOM 1700 N N . LEU A 1 206 ? 30.524 -15.194 -22.128 1.00 63.03 206 LEU A N 1
ATOM 1701 C CA . LEU A 1 206 ? 30.972 -13.826 -22.421 1.00 63.03 206 LEU A CA 1
ATOM 1702 C C . LEU A 1 206 ? 31.658 -13.156 -21.219 1.00 63.03 206 LEU A C 1
ATOM 1704 O O . LEU A 1 206 ? 32.672 -12.486 -21.387 1.00 63.03 206 LEU A O 1
ATOM 1708 N N . ILE A 1 207 ? 31.142 -13.357 -20.003 1.00 63.22 207 ILE A N 1
ATOM 1709 C CA . ILE A 1 207 ? 31.757 -12.825 -18.775 1.00 63.22 207 ILE A CA 1
ATOM 1710 C C . ILE A 1 207 ? 33.106 -13.499 -18.492 1.00 63.22 207 ILE A C 1
ATOM 1712 O O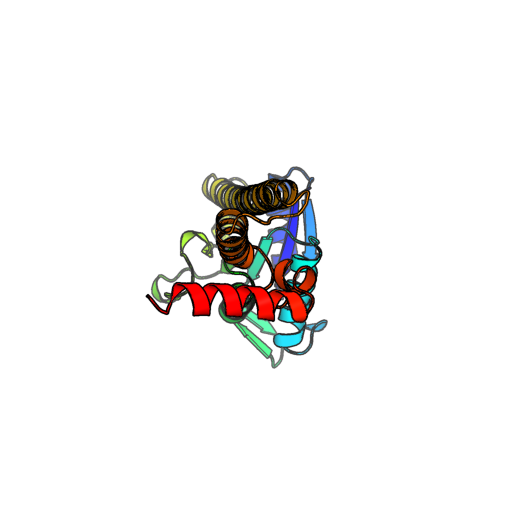 . ILE A 1 207 ? 34.050 -12.822 -18.088 1.00 63.22 207 ILE A O 1
ATOM 1716 N N . LYS A 1 208 ? 33.223 -14.815 -18.717 1.00 57.94 208 LYS A N 1
ATOM 1717 C CA . LYS A 1 208 ? 34.503 -15.532 -18.593 1.00 57.94 208 LYS A CA 1
ATOM 1718 C C . LYS A 1 208 ? 35.519 -15.066 -19.632 1.00 57.94 208 LYS A C 1
ATOM 1720 O O . LYS A 1 208 ? 36.658 -14.806 -19.266 1.00 57.94 208 LYS A O 1
ATOM 1725 N N . ASP A 1 209 ? 35.087 -14.881 -20.874 1.00 59.38 209 ASP A N 1
ATOM 1726 C CA . ASP A 1 209 ? 35.946 -14.425 -21.969 1.00 59.38 209 ASP A CA 1
ATOM 1727 C C . ASP A 1 209 ? 36.428 -12.970 -21.759 1.00 59.38 209 ASP A C 1
ATOM 1729 O O . ASP A 1 209 ? 37.518 -12.610 -22.193 1.00 59.38 209 ASP A O 1
ATOM 1733 N N . LEU A 1 210 ? 35.658 -12.134 -21.047 1.00 55.66 210 LEU A N 1
ATOM 1734 C CA . LEU A 1 210 ? 36.054 -10.773 -20.646 1.00 55.66 210 LEU A CA 1
ATOM 1735 C C . LEU A 1 210 ? 36.950 -10.728 -19.393 1.00 55.66 210 LEU A C 1
ATOM 1737 O O . LEU A 1 210 ? 37.621 -9.723 -19.165 1.00 55.66 210 LEU A O 1
ATOM 1741 N N . GLY A 1 211 ? 36.946 -11.784 -18.573 1.00 45.75 211 GLY A N 1
ATOM 1742 C CA . GLY A 1 211 ? 37.754 -11.909 -17.355 1.00 45.75 211 GLY A CA 1
ATOM 1743 C C . GLY A 1 211 ? 39.137 -12.543 -17.558 1.00 45.75 211 GLY A C 1
ATOM 1744 O O . GLY A 1 211 ? 39.915 -12.583 -16.607 1.00 45.75 211 GLY A O 1
ATOM 1745 N N . GLU A 1 212 ? 39.451 -13.028 -18.764 1.00 44.91 212 GLU A N 1
ATOM 1746 C CA . GLU A 1 212 ? 40.759 -13.591 -19.145 1.00 44.91 212 GLU A CA 1
ATOM 1747 C C . GLU A 1 212 ? 41.612 -12.617 -19.994 1.00 44.91 212 GLU A C 1
ATOM 1749 O O . GLU A 1 212 ? 42.174 -12.995 -21.025 1.00 44.91 212 GLU A O 1
ATOM 1754 N N . LEU A 1 213 ? 41.745 -11.361 -19.545 1.00 39.28 213 LEU A N 1
ATOM 1755 C CA . LEU A 1 213 ? 42.774 -10.412 -20.011 1.00 39.28 213 LEU A CA 1
ATOM 1756 C C . LEU A 1 213 ? 43.744 -10.042 -18.885 1.00 39.28 213 LEU A C 1
ATOM 1758 O O . LEU A 1 213 ? 43.268 -9.600 -17.815 1.00 39.28 213 LEU A O 1
#

pLDDT: mean 81.46, std 16.19, range [39.28, 98.5]

Sequence (213 aa):
MINIGIVEDKESELDNIKRCFYGYYRGDCGFQDYIIDEYGEKEELVNKILDDILNTRIDVLVVDYLISREGFKIVGNEVYESVKRHIQNFPVIILTQYVDDSQRSEIIDPDKVYRKSIFFDINTQESKDSLKNIDISIRNFQRQKEKIEQKILYEQQKIKDREIDPSVLINLSELELNLNKYIVSDSATELDKLFDTSQLECAVKLIKDLGEL

Foldseek 3Di:
DAEEEEEAADPVLVVLLVVLLCVLVVNPYHYDYQHCVVQPDPVSSLVVVQVCLQVVVHLAYEYEQWHDDDPDTDGSVVSVVSNCVFAVLRHYAYEYCDPDVVPPDPPDDPLRYDYSVQLSPSVDPSVNVNSVSSVVSSVVLVVVLVVLVVVLVVLVVVPPDDDRDVVSVVSNVVSQVVNSNNHGVPPQTVCNVVDPVVVVVVVVVVVVVVVPD

Secondary structure (DSSP, 8-state):
-EEEEEE-S-HHHHHHHHHHHHHHTTT-EEEEEE-GGGS-SHHHHHHHHHHHHHTTS-SEEEEESEEEETTEEEEHHHHHHHHHHH-SSS-EEEEES---GGG--TTS-GGGEEEHHHHT-TTSHHHHHHHHHHHHHHHHHHHHHHHHHHHHHHHHHT--SS---HHHHHHHHHHHHHHTTTS-TTSPPHHHHH--HHHHHHHHHHHHHHH--